Protein AF-A0A143BIQ8-F1 (afdb_monomer)

Foldseek 3Di:
DDDDDPPPPPPPPDDDDDDDDPDDPPPPPPPPPPDPDDPCLVLLDAQAFAEEEEQALLVLQSLVVLVVVQVCCCPPVVHHLRNYEYEYEYAHLNCLLFFALVLLLVQVLNCVLNVHNDSGRPCLVSVVVVLVSNYQAEYELVRLLQVLLRRHPDVRNPPNVSSNVSSVVRVVGTRPRYDYDHGRVVVVVSSVVSVHHYDYSHD

Solvent-accessible surface area (backbone atoms only — not comparable to full-atom values): 11600 Å² total; per-residue (Å²): 142,79,85,83,70,85,74,73,76,75,76,79,82,83,87,84,79,96,71,97,67,95,69,74,82,78,74,73,73,71,79,79,69,79,78,85,72,63,78,71,62,80,67,69,70,27,81,48,35,35,33,28,28,22,50,37,36,55,87,48,40,29,62,52,49,52,52,50,48,51,53,44,35,37,76,77,67,71,41,56,66,81,47,39,24,46,34,35,44,25,26,61,57,23,38,65,67,42,35,26,47,67,57,28,55,76,37,54,45,40,21,64,70,52,76,40,1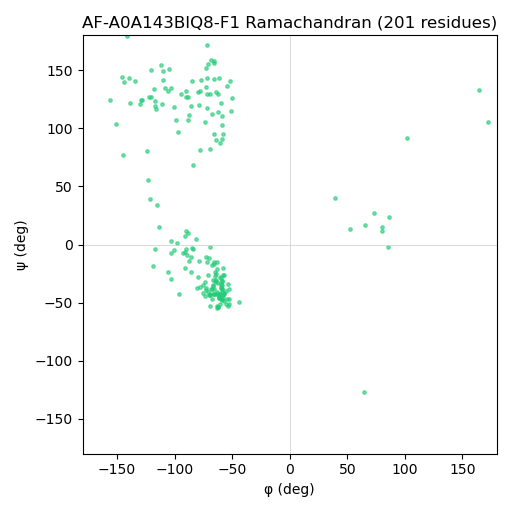00,44,53,51,47,88,43,54,68,55,49,61,61,37,43,86,70,63,40,45,37,37,37,16,42,62,27,39,62,50,33,13,61,64,34,47,55,75,86,45,33,79,34,68,67,57,14,46,51,44,17,52,54,49,64,78,34,46,36,83,74,59,42,80,40,79,39,51,75,57,52,55,48,54,41,42,79,70,62,25,45,83,42,82,32,48,125

InterPro domains:
  IPR006311 Twin-arginine translocation pathway, signal sequence [PS51318] (1-28)
  IPR019546 Twin-arginine translocation pathway, signal sequence, bacterial/archaeal [TIGR01409] (5-28)
  IPR027396 DsrEFH-like [G3DSA:3.40.1260.10] (46-200)

Mean predicted aligned error: 9.37 Å

Nearest PDB structures (foldseek):
  5jio-assembly1_A  TM=2.551E-01  e=2.267E+00  Mycolicibacterium thermoresistibile
  5tvg-assembly4_B  TM=2.571E-01  e=4.148E+00  Burkholderia vietnamiensis G4
  5tvg-assembly6_H  TM=1.986E-01  e=3.257E+00  Burkholderia vietnamiensis G4
  5tvg-assembly3_A  TM=2.638E-01  e=7.590E+00  Burkholderia vietnamiensis G4

pLDDT: mean 89.14, std 17.59, range [39.44, 98.88]

Secondary structure (DSSP, 8-state):
--PPPGGGSSTT--------------------PPP---GGGGG---SEEEEEEESS-GGGHHHHHHHHHHHHHHHHH---GGGEEEEEEE-TTGGGGGB-HHHHHH-THHHHHHT---SS-TTHHHHHHHGGGT-EEEEEHHHHHTSHHHHS-HHHHT-HHHHHHHHHHHHHTBPTTEEEES-HHHHHHHHHHTTPEEEE---

Radius of gyration: 24.11 Å; Cα contacts (8 Å, |Δi|>4): 303; chains: 1; bounding box: 78×42×49 Å

Organism: NCBI:txid1379270

Sequence (203 aa):
MKIPDRRSFLSKLAALGAAVGVGAPSTALGVERPLVEDPWVSRVRGKHRVVFHSHLPTEGLALRWAQTFLDSQQRQYGIVEQDCTVVVGLNGRSIGWLFNDAVWAKYPSIGETMGVASAKNPNTSLVAALVPRGVILLACANSLRASGSRFLPAPARSDSAQTAAFAAEATDNLLPGVEVVPSMVVTLQQAQDRGCRYVYAGG

Structure (mmCIF, N/CA/C/O backbone):
data_AF-A0A143BIQ8-F1
#
_entry.id   AF-A0A143BIQ8-F1
#
loop_
_atom_site.group_PDB
_atom_site.id
_atom_site.type_symbol
_atom_site.label_atom_id
_atom_site.label_alt_id
_atom_site.label_comp_id
_atom_site.label_asym_id
_atom_site.label_entity_id
_atom_site.label_seq_id
_atom_site.pdbx_PDB_ins_code
_atom_site.Cartn_x
_atom_site.Cartn_y
_atom_site.Cartn_z
_atom_site.occupancy
_atom_site.B_iso_or_equiv
_atom_site.auth_seq_id
_atom_site.auth_comp_id
_atom_site.auth_asym_id
_atom_site.auth_atom_id
_atom_site.pdbx_PDB_model_num
ATOM 1 N N . MET A 1 1 ? -36.415 25.827 -21.691 1.00 39.44 1 MET A N 1
ATOM 2 C CA . MET A 1 1 ? -36.214 24.365 -21.626 1.00 39.44 1 MET A CA 1
ATOM 3 C C . MET A 1 1 ? -36.825 23.865 -20.321 1.00 39.44 1 MET A C 1
ATOM 5 O O . MET A 1 1 ? -36.261 24.102 -19.265 1.00 39.44 1 MET A O 1
ATOM 9 N N . LYS A 1 2 ? -38.048 23.323 -20.384 1.00 40.56 2 LYS A N 1
ATOM 10 C CA . LYS A 1 2 ? -38.795 22.756 -19.246 1.00 40.56 2 LYS A CA 1
ATOM 11 C C . LYS A 1 2 ? -38.752 21.232 -19.377 1.00 40.56 2 LYS A C 1
ATOM 13 O O . LYS A 1 2 ? -38.990 20.720 -20.466 1.00 40.56 2 LYS A O 1
ATOM 18 N N . ILE A 1 3 ? -38.419 20.538 -18.294 1.00 44.34 3 ILE A N 1
ATOM 19 C CA . ILE A 1 3 ? -38.359 19.071 -18.233 1.00 44.34 3 ILE A CA 1
ATOM 20 C C . ILE A 1 3 ? -39.803 18.527 -18.262 1.00 44.34 3 ILE A C 1
ATOM 22 O O . ILE A 1 3 ? -40.617 19.018 -17.478 1.00 44.34 3 ILE A O 1
ATOM 26 N N . PRO A 1 4 ? -40.160 17.561 -19.132 1.00 48.66 4 PRO A N 1
ATOM 27 C CA . PRO A 1 4 ? -41.506 16.995 -19.154 1.00 48.66 4 PRO A CA 1
ATOM 28 C C . PRO A 1 4 ? -41.781 16.098 -17.940 1.00 48.66 4 PRO A C 1
ATOM 30 O O . PRO A 1 4 ? -40.913 15.360 -17.472 1.00 48.66 4 PRO A O 1
ATOM 33 N N . ASP A 1 5 ? -43.019 16.172 -17.462 1.00 58.94 5 ASP A N 1
ATOM 34 C CA . ASP A 1 5 ? -43.515 15.587 -16.219 1.00 58.94 5 ASP A CA 1
ATOM 35 C C . ASP A 1 5 ? -43.771 14.068 -16.345 1.00 58.94 5 ASP A C 1
ATOM 37 O O . ASP A 1 5 ? -44.421 13.593 -17.281 1.00 58.94 5 ASP A O 1
ATOM 41 N N . ARG A 1 6 ? -43.279 13.285 -15.376 1.00 60.69 6 ARG A N 1
ATOM 42 C CA . ARG A 1 6 ? -43.260 11.803 -15.385 1.00 60.69 6 ARG A CA 1
ATOM 43 C C . ARG A 1 6 ? -44.643 11.150 -15.244 1.00 60.69 6 ARG A C 1
ATOM 45 O O . ARG A 1 6 ? -44.765 9.929 -15.296 1.00 60.69 6 ARG A O 1
ATOM 52 N N . ARG A 1 7 ? -45.695 11.952 -15.079 1.00 56.88 7 ARG A N 1
ATOM 53 C CA . ARG A 1 7 ? -47.072 11.501 -14.828 1.00 56.88 7 ARG A CA 1
ATOM 54 C C . ARG A 1 7 ? -47.870 11.168 -16.092 1.00 56.88 7 ARG A C 1
ATOM 56 O O . ARG A 1 7 ? -48.920 10.552 -15.988 1.00 56.88 7 ARG A O 1
ATOM 63 N N . SER A 1 8 ? -47.368 11.503 -17.283 1.00 48.81 8 SER A N 1
ATOM 64 C CA . SER A 1 8 ? -48.070 11.226 -18.549 1.00 48.81 8 SER A CA 1
ATOM 65 C C . SER A 1 8 ? -47.944 9.776 -19.041 1.00 48.81 8 SER A C 1
ATOM 67 O O . SER A 1 8 ? -48.664 9.392 -19.964 1.00 48.81 8 SER A O 1
ATOM 69 N N . PHE A 1 9 ? -47.025 8.977 -18.489 1.00 52.56 9 PHE A N 1
ATOM 70 C CA . PHE A 1 9 ? -46.711 7.652 -19.040 1.00 52.56 9 PHE A CA 1
ATOM 71 C C . PHE A 1 9 ? -47.551 6.514 -18.437 1.00 52.56 9 PHE A C 1
ATOM 73 O O . PHE A 1 9 ? -47.709 5.473 -19.064 1.00 52.56 9 PHE A O 1
ATOM 80 N N . LEU A 1 10 ? -48.139 6.713 -17.251 1.00 53.66 10 LEU A N 1
ATOM 81 C CA . LEU A 1 10 ? -48.891 5.668 -16.537 1.00 53.66 10 LEU A CA 1
ATOM 82 C C . LEU A 1 10 ? -50.398 5.661 -16.841 1.00 53.66 10 LEU A C 1
ATOM 84 O O . LEU A 1 10 ? -51.095 4.728 -16.461 1.00 53.66 10 LEU A O 1
ATOM 88 N N . SER A 1 11 ? -50.911 6.652 -17.570 1.00 49.38 11 SER A N 1
ATOM 89 C CA . SER A 1 11 ? -52.357 6.819 -17.781 1.00 49.38 11 SER A CA 1
ATOM 90 C C . SER A 1 11 ? -52.912 6.117 -19.029 1.00 49.38 11 SER A C 1
ATOM 92 O O . SER A 1 11 ? -54.066 6.343 -19.377 1.00 49.38 11 SER A O 1
ATOM 94 N N . LYS A 1 12 ? -52.120 5.301 -19.744 1.00 48.62 12 LYS A N 1
ATOM 95 C CA . LYS A 1 12 ? -52.525 4.700 -21.036 1.00 48.62 12 LYS A CA 1
ATOM 96 C C . LYS A 1 12 ? -52.692 3.173 -21.046 1.00 48.62 12 LYS A C 1
ATOM 98 O O . LYS A 1 12 ? -52.804 2.596 -22.120 1.00 48.62 12 LYS A O 1
ATOM 103 N N . LEU A 1 13 ? -52.768 2.509 -19.892 1.00 50.12 13 LEU A N 1
ATOM 104 C CA . LEU A 1 13 ? -52.986 1.053 -19.816 1.00 50.12 13 LEU A CA 1
ATOM 105 C C . LEU A 1 13 ? -54.222 0.687 -18.987 1.00 50.12 13 LEU A C 1
ATOM 107 O O . LEU A 1 13 ? -54.147 -0.082 -18.035 1.00 50.12 13 LEU A O 1
ATOM 111 N N . ALA A 1 14 ? -55.378 1.235 -19.351 1.00 49.72 14 ALA A N 1
ATOM 112 C CA . ALA A 1 14 ? -56.650 0.789 -18.794 1.00 49.72 14 ALA A CA 1
ATOM 113 C C . ALA A 1 14 ? -57.754 0.867 -19.851 1.00 49.72 14 ALA A C 1
A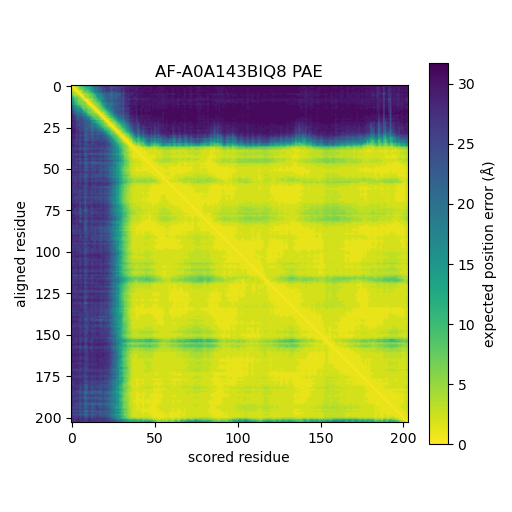TOM 115 O O . ALA A 1 14 ? -58.529 1.814 -19.852 1.00 49.72 14 ALA A O 1
ATOM 116 N N . ALA A 1 15 ? -57.776 -0.101 -20.773 1.00 50.91 15 ALA A N 1
ATOM 117 C CA . ALA A 1 15 ? -58.988 -0.641 -21.403 1.00 50.91 15 ALA A CA 1
ATOM 118 C C . ALA A 1 15 ? -58.605 -1.603 -22.541 1.00 50.91 15 ALA A C 1
ATOM 120 O O . ALA A 1 15 ? -58.175 -1.147 -23.594 1.00 50.91 15 ALA A O 1
ATOM 121 N N . LEU A 1 16 ? -58.751 -2.915 -22.323 1.00 44.12 16 LEU A N 1
ATOM 122 C CA . LEU A 1 16 ? -59.495 -3.866 -23.172 1.00 44.12 16 LEU A CA 1
ATOM 123 C C . LEU A 1 16 ? -59.123 -5.317 -22.811 1.00 44.12 16 LEU A C 1
ATOM 125 O O . LEU A 1 16 ? -57.951 -5.675 -22.794 1.00 44.12 16 LEU A O 1
ATOM 129 N N . GLY A 1 17 ? -60.148 -6.159 -22.651 1.00 44.00 17 GLY A N 1
ATOM 130 C CA . GLY A 1 17 ? -60.077 -7.576 -23.018 1.00 44.00 17 GLY A CA 1
ATOM 131 C C . GLY A 1 17 ? -59.881 -8.573 -21.880 1.00 44.00 17 GLY A C 1
ATOM 132 O O . GLY A 1 17 ? -58.763 -8.959 -21.563 1.00 44.00 17 GLY A O 1
ATOM 133 N N . ALA A 1 18 ? -60.991 -9.080 -21.343 1.00 48.50 18 ALA A N 1
ATOM 134 C CA . ALA A 1 18 ? -61.011 -10.356 -20.643 1.00 48.50 18 ALA A CA 1
ATOM 135 C C . ALA A 1 18 ? -60.740 -11.498 -21.643 1.00 48.50 18 ALA A C 1
ATOM 137 O O . ALA A 1 18 ? -61.572 -11.783 -22.500 1.00 48.50 18 ALA A O 1
ATOM 138 N N . ALA A 1 19 ? -59.590 -12.158 -21.517 1.00 48.00 19 ALA A N 1
ATOM 139 C CA . ALA A 1 19 ? -59.346 -13.491 -22.054 1.00 48.00 19 ALA A CA 1
ATOM 140 C C . ALA A 1 19 ? -58.560 -14.281 -21.003 1.00 48.00 19 ALA A C 1
ATOM 142 O O . ALA A 1 19 ? -57.501 -13.860 -20.541 1.00 48.00 19 ALA A O 1
ATOM 143 N N . VAL A 1 20 ? -59.137 -15.401 -20.577 1.00 49.75 20 VAL A N 1
ATOM 144 C CA . VAL A 1 20 ? -58.573 -16.317 -19.590 1.00 49.75 20 VAL A CA 1
ATOM 145 C C . VAL A 1 20 ? -57.261 -16.889 -20.125 1.00 49.75 20 VAL A C 1
ATOM 147 O O . VAL A 1 20 ? -57.244 -17.653 -21.083 1.00 49.75 20 VAL A O 1
ATOM 150 N N . GLY A 1 21 ? -56.170 -16.534 -19.460 1.00 44.75 21 GLY A N 1
ATOM 151 C CA . GLY A 1 21 ? -54.891 -17.221 -19.512 1.00 44.75 21 GLY A CA 1
ATOM 152 C C . GLY A 1 21 ? -54.218 -16.986 -18.171 1.00 44.75 21 GLY A C 1
ATOM 153 O O . GLY A 1 21 ? -53.764 -15.879 -17.895 1.00 44.75 21 GLY A O 1
ATOM 154 N N . VAL A 1 22 ? -54.226 -17.993 -17.297 1.00 52.88 22 VAL A N 1
ATOM 155 C CA . VAL A 1 22 ? -53.551 -17.943 -15.994 1.00 52.88 22 VAL A CA 1
ATOM 156 C C . VAL A 1 22 ? -52.042 -17.945 -16.242 1.00 52.88 22 VAL A C 1
ATOM 158 O O . VAL A 1 22 ? -51.389 -18.980 -16.214 1.00 52.88 22 VAL A O 1
ATOM 161 N N . GLY A 1 23 ? -51.488 -16.774 -16.537 1.00 46.94 23 GLY A N 1
ATOM 162 C CA . GLY A 1 23 ? -50.070 -16.489 -16.394 1.00 46.94 23 GLY A CA 1
ATOM 163 C C . GLY A 1 23 ? -49.896 -15.781 -15.064 1.00 46.94 23 GLY A C 1
ATOM 164 O O . GLY A 1 23 ? -50.142 -14.580 -14.975 1.00 46.94 23 GLY A O 1
ATOM 165 N N . ALA A 1 24 ? -49.537 -16.520 -14.012 1.00 53.72 24 ALA A N 1
ATOM 166 C CA . ALA A 1 24 ? -49.097 -15.896 -12.769 1.00 53.72 24 ALA A CA 1
ATOM 167 C C . ALA A 1 24 ? -47.990 -14.878 -13.102 1.00 53.72 24 ALA A C 1
ATOM 169 O O . ALA A 1 24 ? -47.154 -15.178 -13.962 1.00 53.72 24 ALA A O 1
ATOM 170 N N . PRO A 1 25 ? -47.945 -13.696 -12.462 1.00 51.66 25 PRO A N 1
ATOM 171 C CA . PRO A 1 25 ? -46.775 -12.850 -12.588 1.00 51.66 25 PRO A CA 1
ATOM 172 C C . PRO A 1 25 ? -45.601 -13.683 -12.081 1.00 51.66 25 PRO A C 1
ATOM 174 O O . PRO A 1 25 ? -45.535 -14.014 -10.899 1.00 51.66 25 PRO A O 1
ATOM 177 N N . SER A 1 26 ? -44.700 -14.080 -12.979 1.00 53.00 26 SER A N 1
ATOM 178 C CA . SER A 1 26 ? -43.400 -14.582 -12.571 1.00 53.00 26 SER A CA 1
ATOM 179 C C . SER A 1 26 ? -42.698 -13.413 -11.900 1.00 53.00 26 SER A C 1
ATOM 181 O O . SER A 1 26 ? -42.012 -12.618 -12.538 1.00 53.00 26 SER A O 1
ATOM 183 N N . THR A 1 27 ? -42.883 -13.293 -10.589 1.00 54.47 27 THR A N 1
ATOM 184 C CA . THR A 1 27 ? -41.850 -12.752 -9.730 1.00 54.47 27 THR A CA 1
ATOM 185 C C . THR A 1 27 ? -40.660 -13.672 -9.940 1.00 54.47 27 THR A C 1
ATOM 187 O O . THR A 1 27 ? -40.519 -14.714 -9.305 1.00 54.47 27 THR A O 1
ATOM 190 N N . ALA A 1 28 ? -39.815 -13.322 -10.908 1.00 56.34 28 ALA A N 1
ATOM 191 C CA . ALA A 1 28 ? -38.442 -13.766 -10.894 1.00 56.34 28 ALA A CA 1
ATOM 192 C C . ALA A 1 28 ? -37.866 -13.196 -9.596 1.00 56.34 28 ALA A C 1
ATOM 194 O O . ALA A 1 28 ? -37.382 -12.067 -9.554 1.00 56.34 28 ALA A O 1
ATOM 195 N N . LEU A 1 29 ? -38.027 -13.947 -8.504 1.00 52.12 29 LEU A N 1
ATOM 196 C CA . LEU A 1 29 ? -37.207 -13.817 -7.321 1.00 52.12 29 LEU A CA 1
ATOM 197 C C . LEU A 1 29 ? -35.802 -14.048 -7.852 1.00 52.12 29 LEU A C 1
ATOM 199 O O . LEU A 1 29 ? -35.405 -15.186 -8.109 1.00 52.12 29 LEU A O 1
ATOM 203 N N . GLY A 1 30 ? -35.110 -12.951 -8.160 1.00 56.56 30 GLY A N 1
ATOM 204 C CA . GLY A 1 30 ? -33.699 -12.998 -8.472 1.00 56.56 30 GLY A CA 1
ATOM 205 C C . GLY A 1 30 ? -33.071 -13.773 -7.334 1.00 56.56 30 GLY A C 1
ATOM 206 O O . GLY A 1 30 ? -33.187 -13.362 -6.182 1.00 56.56 30 GLY A O 1
ATOM 207 N N . VAL A 1 31 ? -32.519 -14.944 -7.643 1.00 52.94 31 VAL A N 1
ATOM 208 C CA . VAL A 1 31 ? -31.745 -15.702 -6.671 1.00 52.94 31 VAL A CA 1
ATOM 209 C C . VAL A 1 31 ? -30.615 -14.769 -6.275 1.00 52.94 31 VAL A C 1
ATOM 211 O O . VAL A 1 31 ? -29.698 -14.531 -7.064 1.00 52.94 31 VAL A O 1
ATOM 214 N N . GLU A 1 32 ? -30.742 -14.166 -5.098 1.00 59.22 32 GLU A N 1
ATOM 215 C CA . GLU A 1 32 ? -29.729 -13.302 -4.526 1.00 59.22 32 GLU A CA 1
ATOM 216 C C . GLU A 1 32 ? -28.539 -14.215 -4.247 1.00 59.22 32 GLU A C 1
ATOM 218 O O . GLU A 1 32 ? -28.510 -14.983 -3.284 1.00 59.22 32 GLU A O 1
ATOM 223 N N . ARG A 1 33 ? -27.602 -14.262 -5.200 1.00 59.72 33 ARG A N 1
ATOM 224 C CA . ARG A 1 33 ? -26.378 -15.033 -5.021 1.00 59.72 33 ARG A CA 1
ATOM 225 C C . ARG A 1 33 ? -25.656 -14.419 -3.829 1.00 59.72 33 ARG A C 1
ATOM 227 O O . ARG A 1 33 ? -25.450 -13.204 -3.848 1.00 59.72 33 ARG A O 1
ATOM 234 N N . PRO A 1 34 ? -25.237 -15.230 -2.840 1.00 60.66 34 PRO A N 1
ATOM 235 C CA . PRO A 1 34 ? -24.412 -14.735 -1.756 1.00 60.66 34 PRO A CA 1
ATOM 236 C C . PRO A 1 34 ? -23.238 -13.968 -2.352 1.00 60.66 34 PRO A C 1
ATOM 238 O O . PRO A 1 34 ? -22.537 -14.484 -3.232 1.00 60.66 34 PRO A O 1
ATOM 241 N N . LEU A 1 35 ? -23.066 -12.721 -1.920 1.00 65.62 35 LEU A N 1
ATOM 242 C CA . LEU A 1 35 ? -21.905 -11.941 -2.306 1.00 65.62 35 LEU A CA 1
ATOM 243 C C . LEU A 1 35 ? -20.675 -12.709 -1.806 1.00 65.62 35 LEU A C 1
ATOM 245 O O . LEU A 1 35 ? -20.574 -13.010 -0.617 1.00 65.62 35 LEU A O 1
ATOM 249 N N . VAL A 1 36 ? -19.762 -13.079 -2.705 1.00 72.44 36 VAL A N 1
ATOM 250 C CA . VAL A 1 36 ? -18.473 -13.633 -2.281 1.00 72.44 36 VAL A CA 1
ATOM 251 C C . VAL A 1 36 ? -17.664 -12.461 -1.744 1.00 72.44 36 VAL A C 1
ATOM 253 O O . VAL A 1 36 ? -17.234 -11.600 -2.509 1.00 72.44 36 VAL A O 1
ATOM 256 N N . GLU A 1 37 ? -17.530 -12.392 -0.424 1.00 77.75 37 GLU A N 1
ATOM 257 C CA . GLU A 1 37 ? -16.750 -11.353 0.237 1.00 77.75 37 GLU A CA 1
ATOM 258 C C . GLU A 1 37 ? -15.274 -11.736 0.298 1.00 77.75 37 GLU A C 1
ATOM 260 O O . GLU A 1 37 ? -14.920 -12.889 0.554 1.00 77.75 37 GLU A O 1
ATOM 265 N N . ASP A 1 38 ? -14.406 -10.748 0.094 1.00 89.06 38 ASP A N 1
ATOM 266 C CA . ASP A 1 38 ? -12.972 -10.954 0.240 1.00 89.06 38 ASP A CA 1
ATOM 267 C C . ASP A 1 38 ? -12.623 -11.254 1.717 1.00 89.06 38 ASP A C 1
ATOM 269 O O . ASP A 1 38 ? -13.180 -10.621 2.622 1.00 89.06 38 ASP A O 1
ATOM 273 N N . PRO A 1 39 ? -11.668 -12.160 2.013 1.00 92.19 39 PRO A N 1
ATOM 274 C CA . PRO A 1 39 ? -11.383 -12.602 3.386 1.00 92.19 39 PRO A CA 1
ATOM 275 C C . PRO A 1 39 ? -11.102 -11.472 4.390 1.00 92.19 39 PRO A C 1
ATOM 277 O O . PRO A 1 39 ? -11.500 -11.557 5.560 1.00 92.19 39 PRO A O 1
ATOM 280 N N . TRP A 1 40 ? -10.461 -10.387 3.937 1.00 96.06 40 TRP A N 1
ATOM 281 C CA . TRP A 1 40 ? -10.107 -9.233 4.768 1.00 96.06 40 TRP A CA 1
ATOM 282 C C . TRP A 1 40 ? -11.330 -8.551 5.399 1.00 96.06 40 TRP A C 1
ATOM 284 O O . TRP A 1 40 ? -11.219 -8.000 6.496 1.00 96.06 40 TRP A O 1
ATOM 294 N N . VAL A 1 41 ? -12.495 -8.625 4.747 1.00 95.94 41 VAL A N 1
ATOM 295 C CA . VAL A 1 41 ? -13.746 -7.977 5.168 1.00 95.94 41 VAL A CA 1
ATOM 296 C C . VAL A 1 41 ? -14.175 -8.458 6.559 1.00 95.94 41 VAL A C 1
ATOM 298 O O . VAL A 1 41 ? -14.663 -7.678 7.379 1.00 95.94 41 VAL A O 1
ATOM 301 N N . SER A 1 42 ? -13.911 -9.727 6.881 1.00 95.25 42 SER A N 1
ATOM 302 C CA . SER A 1 42 ? -14.220 -10.330 8.185 1.00 95.25 42 SER A CA 1
ATOM 303 C C . SER A 1 42 ? -13.426 -9.736 9.362 1.00 95.25 42 SER A C 1
ATOM 305 O O . SER A 1 42 ? -13.808 -9.926 10.523 1.00 95.25 42 SER A O 1
ATOM 307 N N . ARG A 1 43 ? -12.329 -9.014 9.086 1.00 97.00 43 ARG A N 1
ATOM 308 C CA . ARG A 1 43 ? -11.498 -8.328 10.090 1.00 97.00 43 ARG A CA 1
ATOM 309 C C . ARG A 1 43 ? -11.946 -6.891 10.367 1.00 97.00 43 ARG A C 1
ATOM 311 O O . ARG A 1 43 ? -11.420 -6.265 11.282 1.00 97.00 43 ARG A O 1
ATOM 318 N N . VAL A 1 44 ? -12.951 -6.378 9.653 1.00 97.56 44 VAL A N 1
ATOM 319 C CA . VAL A 1 44 ? -13.535 -5.053 9.912 1.00 97.56 44 VAL A CA 1
ATOM 320 C C . VAL A 1 44 ? -14.482 -5.114 11.115 1.00 97.56 44 VAL A C 1
ATOM 322 O O . VAL A 1 44 ? -15.694 -5.259 10.965 1.00 97.56 44 VAL A O 1
ATOM 325 N N . ARG A 1 45 ? -13.915 -5.049 12.326 1.00 95.94 45 ARG A N 1
ATOM 326 C CA . ARG A 1 45 ? -14.627 -5.323 13.593 1.00 95.94 45 ARG A CA 1
ATOM 327 C C . ARG A 1 45 ? -14.677 -4.150 14.572 1.00 95.94 45 ARG A C 1
ATOM 329 O O . ARG A 1 45 ? -15.517 -4.155 15.466 1.00 95.94 45 ARG A O 1
ATOM 336 N N . GLY A 1 46 ? -13.800 -3.163 14.413 1.00 96.19 46 GLY A N 1
ATOM 337 C CA . GLY A 1 46 ? -13.710 -2.007 15.301 1.00 96.19 46 GLY A CA 1
ATOM 338 C C . GLY A 1 46 ? -14.953 -1.120 15.238 1.00 96.19 46 GLY A C 1
ATOM 339 O O . GLY A 1 46 ? -15.685 -1.105 14.246 1.00 96.19 46 GLY A O 1
ATOM 340 N N . LYS A 1 47 ? -15.173 -0.336 16.293 1.00 97.25 47 LYS A N 1
ATOM 341 C CA . LYS A 1 47 ? -16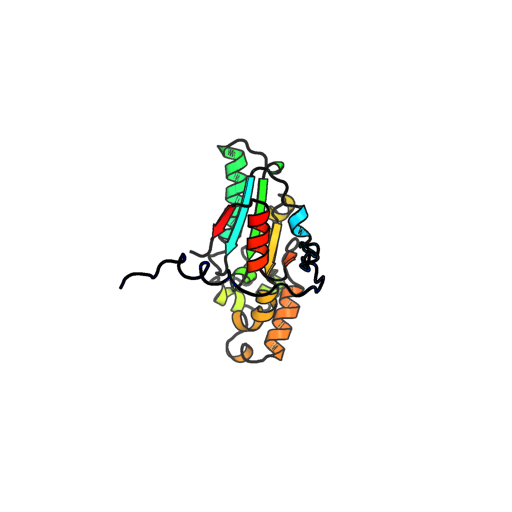.214 0.702 16.341 1.00 97.25 47 LYS A CA 1
ATOM 342 C C . LYS A 1 47 ? -15.828 1.898 15.469 1.00 97.25 47 LYS A C 1
ATOM 344 O O . LYS A 1 47 ? -16.669 2.445 14.756 1.00 97.25 47 LYS A O 1
ATOM 349 N N . HIS A 1 48 ? -14.547 2.266 15.484 1.00 98.19 48 HIS A N 1
ATOM 350 C CA . HIS A 1 48 ? -13.982 3.356 14.693 1.00 98.19 48 HIS A CA 1
ATOM 351 C C . HIS A 1 48 ? -13.305 2.791 13.448 1.00 98.19 48 HIS A C 1
ATOM 353 O O . HIS A 1 48 ? -12.253 2.165 13.534 1.00 98.19 48 HIS A O 1
ATOM 359 N N . ARG A 1 49 ? -13.921 2.981 12.282 1.00 98.56 49 ARG A N 1
ATOM 360 C CA . ARG A 1 49 ? -13.505 2.318 11.042 1.00 98.56 49 ARG A CA 1
ATOM 361 C C . ARG A 1 49 ? -13.136 3.337 9.983 1.00 98.56 49 ARG A C 1
ATOM 363 O O . ARG A 1 49 ? -13.948 4.204 9.655 1.00 98.56 49 ARG A O 1
ATOM 370 N N . VAL A 1 50 ? -11.942 3.210 9.422 1.00 98.81 50 VAL A N 1
ATOM 371 C CA . VAL A 1 50 ? -11.439 4.104 8.378 1.00 98.81 50 VAL A CA 1
ATOM 372 C C . VAL A 1 50 ? -10.697 3.312 7.308 1.00 98.81 50 VAL A C 1
ATOM 374 O O . VAL A 1 50 ? -10.010 2.334 7.602 1.00 98.81 50 VAL A O 1
ATOM 377 N N . VAL A 1 51 ? -10.850 3.739 6.057 1.00 98.81 51 VAL A N 1
ATOM 378 C CA . VAL A 1 51 ? -10.037 3.294 4.931 1.00 98.81 51 VAL A CA 1
ATOM 379 C C . VAL A 1 51 ? -9.260 4.482 4.370 1.00 98.81 51 VAL A C 1
ATOM 381 O O . VAL A 1 51 ? -9.848 5.463 3.911 1.00 98.81 51 VAL A O 1
ATOM 384 N N . PHE A 1 52 ? -7.933 4.384 4.413 1.00 98.81 52 PHE A N 1
ATOM 385 C CA . PHE A 1 52 ? -7.015 5.307 3.756 1.00 98.81 52 PHE A CA 1
ATOM 386 C C . PHE A 1 52 ? -6.633 4.748 2.392 1.00 98.81 52 PHE A C 1
ATOM 388 O O . PHE A 1 52 ? -6.223 3.594 2.272 1.00 98.81 52 PHE A O 1
ATOM 395 N N . HIS A 1 53 ? -6.756 5.561 1.352 1.00 98.75 53 HIS A N 1
ATOM 396 C CA . HIS A 1 53 ? -6.533 5.115 -0.017 1.00 98.75 53 HIS A CA 1
ATOM 397 C C . HIS A 1 53 ? -5.686 6.103 -0.799 1.00 98.75 53 HIS A C 1
ATOM 399 O O . HIS A 1 53 ? -5.889 7.310 -0.707 1.00 98.75 53 HIS A O 1
ATOM 405 N N . SER A 1 54 ? -4.784 5.596 -1.633 1.00 98.44 54 SER A N 1
ATOM 406 C CA . SER A 1 54 ? -4.120 6.413 -2.644 1.00 98.44 54 SER A CA 1
ATOM 407 C C . SER A 1 54 ? -3.859 5.604 -3.904 1.00 98.44 54 SER A C 1
ATOM 409 O O . SER A 1 54 ? -3.484 4.434 -3.826 1.00 98.44 54 SER A O 1
ATOM 411 N N . HIS A 1 55 ? -3.975 6.263 -5.057 1.00 98.12 55 HIS A N 1
ATOM 412 C CA . HIS A 1 55 ? -3.523 5.731 -6.343 1.00 98.12 55 HIS A CA 1
ATOM 413 C C . HIS A 1 55 ? -2.199 6.356 -6.825 1.00 98.12 55 HIS A C 1
ATOM 415 O O . HIS A 1 55 ? -1.614 5.915 -7.821 1.00 98.12 55 HIS A O 1
ATOM 421 N N . LEU A 1 56 ? -1.725 7.382 -6.112 1.00 97.06 56 LEU A N 1
ATOM 422 C CA . LEU A 1 56 ? -0.510 8.141 -6.393 1.00 97.06 56 LEU A CA 1
ATOM 423 C C . LEU A 1 56 ? 0.538 7.874 -5.305 1.00 97.06 56 LEU A C 1
ATOM 425 O O . LEU A 1 56 ? 0.167 7.524 -4.186 1.00 97.06 56 LEU A O 1
ATOM 429 N N . PRO A 1 57 ? 1.842 8.022 -5.594 1.00 94.56 57 PRO A N 1
ATOM 430 C CA . PRO A 1 57 ? 2.874 7.775 -4.596 1.00 94.56 57 PRO A CA 1
ATOM 431 C C . PRO A 1 57 ? 2.665 8.601 -3.319 1.00 94.56 57 PRO A C 1
ATOM 433 O O . PRO A 1 57 ? 2.647 8.018 -2.242 1.00 94.56 57 PRO A O 1
ATOM 436 N N . THR A 1 58 ? 2.477 9.923 -3.417 1.00 94.81 58 THR A N 1
ATOM 437 C CA . THR A 1 58 ? 2.275 10.826 -2.258 1.00 94.81 58 THR A CA 1
ATOM 438 C C . THR A 1 58 ? 3.143 10.490 -1.045 1.00 94.81 58 THR A C 1
ATOM 440 O O . THR A 1 58 ? 2.687 10.492 0.096 1.00 94.81 58 THR A O 1
ATOM 443 N N . GLU A 1 59 ? 4.400 10.121 -1.309 1.00 92.31 59 GLU A N 1
ATOM 444 C CA . GLU A 1 59 ? 5.388 9.706 -0.311 1.00 92.31 59 GLU A CA 1
ATOM 445 C C . GLU A 1 59 ? 4.932 8.586 0.652 1.00 92.31 59 GLU A C 1
ATOM 447 O O . GLU A 1 59 ? 5.588 8.365 1.659 1.00 92.31 59 GLU A O 1
ATOM 452 N N . GLY A 1 60 ? 3.834 7.867 0.403 1.00 95.62 60 GLY A N 1
ATOM 453 C CA . GLY A 1 60 ? 3.281 6.878 1.341 1.00 95.62 60 GLY A CA 1
ATOM 454 C C . GLY A 1 60 ? 2.332 7.468 2.394 1.00 95.62 60 GLY A C 1
ATOM 455 O O . GLY A 1 60 ? 2.137 6.874 3.455 1.00 95.62 60 GLY A O 1
ATOM 456 N N . LEU A 1 61 ? 1.713 8.621 2.118 1.00 97.81 61 LEU A N 1
ATOM 457 C CA . LEU A 1 61 ? 0.832 9.339 3.048 1.00 97.81 61 LEU A CA 1
ATOM 458 C C . LEU A 1 61 ? -0.293 8.475 3.640 1.00 97.81 61 LEU A C 1
ATOM 460 O O . LEU A 1 61 ? -0.570 8.582 4.830 1.00 97.81 61 LEU A O 1
ATOM 464 N N . ALA A 1 62 ? -0.890 7.572 2.854 1.00 98.44 62 ALA A N 1
ATOM 465 C CA . ALA A 1 62 ? -1.929 6.660 3.342 1.00 98.44 62 ALA A CA 1
ATOM 466 C C . ALA A 1 62 ? -1.441 5.758 4.497 1.00 98.44 62 ALA A C 1
ATOM 468 O O . ALA A 1 62 ? -2.176 5.529 5.455 1.00 98.44 62 ALA A O 1
ATOM 469 N N . LEU A 1 63 ? -0.190 5.281 4.432 1.00 98.62 63 LEU A N 1
ATOM 470 C CA . LEU A 1 63 ? 0.431 4.473 5.489 1.00 98.62 63 LEU A CA 1
ATOM 471 C C . LEU A 1 63 ? 0.718 5.324 6.729 1.00 98.62 63 LEU A C 1
ATOM 473 O O . LEU A 1 63 ? 0.430 4.912 7.852 1.00 98.62 63 LEU A O 1
ATOM 477 N N . ARG A 1 64 ? 1.246 6.539 6.540 1.00 98.38 64 ARG A N 1
ATOM 478 C CA . ARG A 1 64 ? 1.505 7.459 7.656 1.00 98.38 64 ARG A CA 1
ATOM 479 C C . ARG A 1 64 ? 0.223 7.869 8.366 1.00 98.38 64 ARG A C 1
ATOM 481 O O . ARG A 1 64 ? 0.188 7.864 9.588 1.00 98.38 64 ARG A O 1
ATOM 488 N N . TRP A 1 65 ? -0.845 8.160 7.630 1.00 98.62 65 TRP A N 1
ATOM 489 C CA . TRP A 1 65 ? -2.135 8.486 8.233 1.00 98.62 65 TRP A CA 1
ATOM 490 C C . TRP A 1 65 ? -2.770 7.310 8.966 1.00 98.62 65 TRP A C 1
ATOM 492 O O . TRP A 1 65 ? -3.414 7.542 9.983 1.00 98.62 65 TRP A O 1
ATOM 502 N N . ALA A 1 66 ? -2.528 6.066 8.544 1.00 98.69 66 ALA A N 1
ATOM 503 C CA . ALA A 1 66 ? -2.917 4.904 9.339 1.00 98.69 66 ALA A CA 1
ATOM 504 C C . ALA A 1 66 ? -2.240 4.908 10.721 1.00 98.69 66 ALA A C 1
ATOM 506 O O . ALA A 1 66 ? -2.920 4.751 11.735 1.00 98.69 66 ALA A O 1
ATOM 507 N N . GLN A 1 67 ? -0.927 5.167 10.771 1.00 98.62 67 GLN A N 1
ATOM 508 C CA . GLN A 1 67 ? -0.194 5.333 12.032 1.00 98.62 67 GLN A CA 1
ATOM 509 C C . GLN A 1 67 ? -0.742 6.511 12.848 1.00 98.62 67 GLN A C 1
ATOM 511 O O . GLN A 1 67 ? -1.088 6.347 14.014 1.00 98.62 67 GLN A O 1
ATOM 516 N N . THR A 1 68 ? -0.864 7.690 12.229 1.00 98.50 68 THR A N 1
ATOM 517 C CA . THR A 1 68 ? -1.344 8.913 12.888 1.00 98.50 68 THR A CA 1
ATOM 518 C C . THR A 1 68 ? -2.753 8.755 13.443 1.00 98.50 68 THR A C 1
ATOM 520 O O . THR A 1 68 ? -3.032 9.275 14.521 1.00 98.50 68 THR A O 1
ATOM 523 N N . PHE A 1 69 ? -3.634 8.044 12.738 1.00 98.62 69 PHE A N 1
ATOM 524 C CA . PHE A 1 69 ? -4.990 7.772 13.193 1.00 98.62 69 PHE A CA 1
ATOM 525 C C . PHE A 1 69 ? -4.970 6.963 14.487 1.00 98.62 69 PHE A C 1
ATOM 527 O O . PHE A 1 69 ? -5.539 7.409 15.477 1.00 98.62 69 PHE A O 1
ATOM 534 N N . LEU A 1 70 ? -4.276 5.821 14.509 1.00 98.62 70 LEU A N 1
ATOM 535 C CA . LEU A 1 70 ? -4.200 4.976 15.703 1.00 98.62 70 LEU A CA 1
ATOM 536 C C . LEU A 1 70 ? -3.540 5.710 16.880 1.00 98.62 70 LEU A C 1
ATOM 538 O O . LEU A 1 70 ? -4.079 5.716 17.985 1.00 98.62 70 LEU A O 1
ATOM 542 N N . ASP A 1 71 ? -2.422 6.395 16.629 1.00 98.44 71 ASP A N 1
ATOM 543 C CA . ASP A 1 71 ? -1.703 7.153 17.656 1.00 98.44 71 ASP A CA 1
ATOM 544 C C . ASP A 1 71 ? -2.569 8.284 18.237 1.00 98.44 71 ASP A C 1
ATOM 546 O O . ASP A 1 71 ? -2.589 8.494 19.451 1.00 98.44 71 ASP A O 1
ATOM 550 N N . SER A 1 72 ? -3.303 9.011 17.389 1.00 98.31 72 SER A N 1
ATOM 551 C CA . SER A 1 72 ? -4.194 10.096 17.823 1.00 98.31 72 SER A CA 1
ATOM 552 C C . SER A 1 72 ? -5.403 9.568 18.589 1.00 98.31 72 SER A C 1
ATOM 554 O O . SER A 1 72 ? -5.736 10.114 19.639 1.00 98.31 72 SER A O 1
ATOM 556 N N . GLN A 1 73 ? -6.029 8.489 18.105 1.00 98.00 73 GLN A N 1
ATOM 557 C CA . GLN A 1 73 ? -7.148 7.816 18.773 1.00 98.00 73 GLN A CA 1
ATOM 558 C C . GLN A 1 73 ? -6.777 7.438 20.207 1.00 98.00 73 GLN A C 1
ATOM 560 O O . GLN A 1 73 ? -7.501 7.778 21.144 1.00 98.00 73 GLN A O 1
ATOM 565 N N . GLN A 1 74 ? -5.602 6.838 20.391 1.00 97.38 74 GLN A N 1
ATOM 566 C CA . GLN A 1 74 ? -5.125 6.454 21.711 1.00 97.38 74 GLN A CA 1
ATOM 567 C C . GLN A 1 74 ? -4.759 7.666 22.577 1.00 97.38 74 GLN A C 1
ATOM 569 O O . GLN A 1 74 ? -5.238 7.784 23.703 1.00 97.38 74 GLN A O 1
ATOM 574 N N . ARG A 1 75 ? -3.909 8.571 22.073 1.00 98.06 75 ARG A N 1
ATOM 5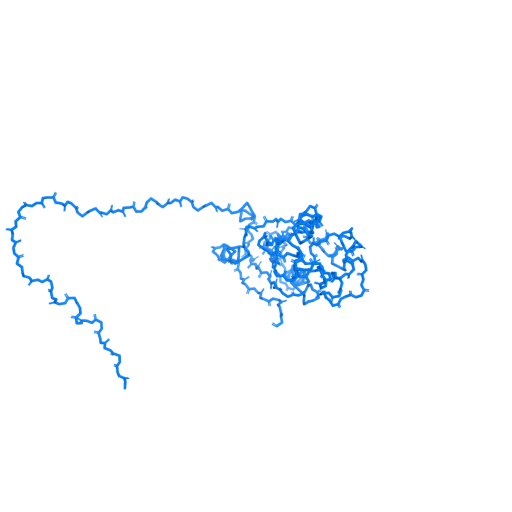75 C CA . ARG A 1 75 ? -3.309 9.643 22.890 1.00 98.06 75 ARG A CA 1
ATOM 576 C C . ARG A 1 75 ? -4.265 10.787 23.208 1.00 98.06 75 ARG A C 1
ATOM 578 O O . ARG A 1 75 ? -4.138 11.380 24.271 1.00 98.06 75 ARG A O 1
ATOM 585 N N . GLN A 1 76 ? -5.166 11.122 22.287 1.00 98.12 76 GLN A N 1
ATOM 586 C CA . GLN A 1 76 ? -6.030 12.302 22.408 1.00 98.12 76 GLN A CA 1
ATOM 587 C C . GLN A 1 76 ? -7.456 11.948 22.820 1.00 98.12 76 GLN A C 1
ATOM 589 O O . GLN A 1 76 ? -8.117 12.742 23.482 1.00 98.12 76 GLN A O 1
ATOM 594 N N . TYR A 1 77 ? -7.928 10.758 22.442 1.00 97.56 77 TYR A N 1
ATOM 595 C CA . TYR A 1 77 ? -9.322 10.360 22.645 1.00 97.56 77 TYR A CA 1
ATOM 596 C C . TYR A 1 77 ? -9.486 9.155 23.578 1.00 97.56 77 TYR A C 1
ATOM 598 O O . TYR A 1 77 ? -10.615 8.777 23.878 1.00 97.56 77 TYR A O 1
ATOM 606 N N . GLY A 1 78 ? -8.390 8.548 24.050 1.00 97.25 78 GLY A N 1
ATOM 607 C CA . GLY A 1 78 ? -8.434 7.378 24.933 1.00 97.25 78 GLY A CA 1
ATOM 608 C C . GLY A 1 78 ? -9.015 6.121 24.275 1.00 97.25 78 GLY A C 1
ATOM 609 O O . GLY A 1 78 ? -9.397 5.185 24.973 1.00 97.25 78 GLY A O 1
ATOM 610 N N . ILE A 1 79 ? -9.100 6.090 22.942 1.00 97.94 79 ILE A N 1
ATOM 611 C CA . ILE A 1 79 ? -9.637 4.961 22.180 1.00 97.94 79 ILE A CA 1
ATOM 612 C C . ILE A 1 79 ? -8.510 3.955 21.952 1.00 97.94 79 ILE A C 1
ATOM 614 O O . ILE A 1 79 ? -7.505 4.261 21.310 1.00 97.94 79 ILE A O 1
ATOM 618 N N . VAL A 1 80 ? -8.685 2.740 22.469 1.00 96.31 80 VAL A N 1
ATOM 619 C CA . VAL A 1 80 ? -7.713 1.655 22.296 1.00 96.31 80 VAL A CA 1
ATOM 620 C C . VAL A 1 80 ? -7.740 1.107 20.866 1.00 96.31 80 VAL A C 1
ATOM 622 O O . VAL A 1 80 ? -8.770 1.135 20.191 1.00 96.31 80 VAL A O 1
ATOM 625 N N . GLU A 1 81 ? -6.610 0.580 20.390 1.00 94.75 81 GLU A N 1
ATOM 626 C CA . GLU A 1 81 ? -6.476 0.106 19.004 1.00 94.75 81 GLU A CA 1
ATOM 627 C C . GLU A 1 81 ? -7.481 -0.996 18.647 1.00 94.75 81 GLU A C 1
ATOM 629 O O . GLU A 1 81 ? -7.960 -1.044 17.519 1.00 94.75 81 GLU A O 1
ATOM 634 N N . GLN A 1 82 ? -7.870 -1.834 19.614 1.00 95.81 82 GLN A N 1
ATOM 635 C CA . GLN A 1 82 ? -8.848 -2.911 19.429 1.00 95.81 82 GLN A CA 1
ATOM 636 C C . GLN A 1 82 ? -10.257 -2.393 19.093 1.00 95.81 82 GLN A C 1
ATOM 638 O O . GLN A 1 82 ? -11.045 -3.110 18.478 1.00 95.81 82 GLN A O 1
ATOM 643 N N . ASP A 1 83 ? -10.576 -1.150 19.466 1.00 98.00 83 ASP A N 1
ATOM 644 C CA . ASP A 1 83 ? -11.826 -0.484 19.090 1.00 98.00 83 ASP A CA 1
ATOM 645 C C . ASP A 1 83 ? -11.736 0.186 17.704 1.00 98.00 83 ASP A C 1
ATOM 647 O O . ASP A 1 83 ? -12.735 0.717 17.205 1.00 98.00 83 ASP A O 1
ATOM 651 N N . CYS A 1 84 ? -10.573 0.146 17.050 1.00 98.44 84 CYS A N 1
ATOM 652 C CA . CYS A 1 84 ? -10.347 0.683 15.715 1.00 98.44 84 CYS A CA 1
ATOM 653 C C . CYS A 1 84 ? -10.250 -0.427 14.652 1.00 98.44 84 CYS A C 1
ATOM 655 O O . CYS A 1 84 ? -9.820 -1.550 14.893 1.00 98.44 84 CYS A O 1
ATOM 657 N N . THR A 1 85 ? -10.626 -0.107 13.418 1.00 98.75 85 THR A N 1
ATOM 658 C CA . THR A 1 85 ? -10.191 -0.843 12.227 1.00 98.75 85 THR A CA 1
ATOM 659 C C . THR A 1 85 ? -9.658 0.162 11.232 1.00 98.75 85 THR A C 1
ATOM 661 O O . THR A 1 85 ? -10.369 1.081 10.821 1.00 98.75 85 THR A O 1
ATOM 664 N N . VAL A 1 86 ? -8.415 -0.052 10.817 1.00 98.81 86 VAL A N 1
ATOM 665 C CA . VAL A 1 86 ? -7.762 0.756 9.796 1.00 98.81 86 VAL A CA 1
ATOM 666 C C . VAL A 1 86 ? -7.452 -0.128 8.601 1.00 98.81 86 VAL A C 1
ATOM 668 O O . VAL A 1 86 ? -6.766 -1.141 8.725 1.00 98.81 86 VAL A O 1
ATOM 671 N N . VAL A 1 87 ? -7.964 0.272 7.444 1.00 98.88 87 VAL A N 1
ATOM 672 C CA . VAL A 1 87 ? -7.653 -0.336 6.151 1.00 98.88 87 VAL A CA 1
ATOM 673 C C . VAL A 1 87 ? -6.788 0.641 5.365 1.00 98.88 87 VAL A C 1
ATOM 675 O O . VAL A 1 87 ? -7.106 1.827 5.298 1.00 98.88 87 VAL A O 1
ATOM 678 N N . VAL A 1 88 ? -5.716 0.163 4.746 1.00 98.88 88 VAL A N 1
ATOM 679 C CA . VAL A 1 88 ? -4.947 0.928 3.762 1.00 98.88 88 VAL A CA 1
ATOM 680 C C . VAL A 1 88 ? -5.044 0.218 2.424 1.00 98.88 88 VAL A C 1
ATOM 682 O O . VAL A 1 88 ? -4.589 -0.913 2.283 1.00 98.88 88 VAL A O 1
ATOM 685 N N . GLY A 1 89 ? -5.636 0.883 1.437 1.00 98.62 89 GLY A N 1
ATOM 686 C CA . GLY A 1 89 ? -5.783 0.359 0.084 1.00 98.62 89 GLY A CA 1
ATOM 687 C C . GLY A 1 89 ? -4.909 1.116 -0.906 1.00 98.62 89 GLY A C 1
ATOM 688 O O . GLY A 1 89 ? -5.078 2.323 -1.069 1.00 98.62 89 GLY A O 1
ATOM 689 N N . LEU A 1 90 ? -4.001 0.422 -1.593 1.00 98.81 90 LEU A N 1
ATOM 690 C CA . LEU A 1 90 ? -3.113 1.024 -2.590 1.00 98.81 90 LEU A CA 1
ATOM 691 C C . LEU A 1 90 ? -3.337 0.425 -3.991 1.00 98.81 90 LEU A C 1
ATOM 693 O O . LEU A 1 90 ? -3.421 -0.792 -4.187 1.00 98.81 90 LEU A O 1
ATOM 697 N N . ASN A 1 91 ? -3.436 1.295 -4.996 1.00 98.69 91 ASN A N 1
ATOM 698 C CA . ASN A 1 91 ? -3.559 0.952 -6.415 1.00 98.69 91 ASN A CA 1
ATOM 699 C C . ASN A 1 91 ? -2.743 1.927 -7.289 1.00 98.69 91 ASN A C 1
ATOM 701 O O . ASN A 1 91 ? -2.083 2.835 -6.802 1.00 98.69 91 ASN A O 1
ATOM 705 N N . GLY A 1 92 ? -2.742 1.752 -8.610 1.00 98.12 92 GLY A N 1
ATOM 706 C CA . GLY A 1 92 ? -2.012 2.666 -9.493 1.00 98.12 92 GLY A CA 1
ATOM 707 C C . GLY A 1 92 ? -0.500 2.616 -9.249 1.00 98.12 92 GLY A C 1
ATOM 708 O O . GLY A 1 92 ? 0.095 1.540 -9.319 1.00 98.12 92 GLY A O 1
ATOM 709 N N . ARG A 1 93 ? 0.130 3.771 -9.009 1.00 98.06 93 ARG A N 1
ATOM 710 C CA . ARG A 1 93 ? 1.569 3.850 -8.694 1.00 98.06 93 ARG A CA 1
ATOM 711 C C . ARG A 1 93 ? 1.858 3.651 -7.207 1.00 98.06 93 ARG A C 1
ATOM 713 O O . ARG A 1 93 ? 2.950 3.219 -6.868 1.00 98.06 93 ARG A O 1
ATOM 720 N N . SER A 1 94 ? 0.897 3.904 -6.322 1.00 98.38 94 SER A N 1
ATOM 721 C CA . SER A 1 94 ? 1.124 3.798 -4.875 1.00 98.38 94 SER A CA 1
ATOM 722 C C . SER A 1 94 ? 1.471 2.374 -4.417 1.00 98.38 94 SER A C 1
ATOM 724 O O . SER A 1 94 ? 2.128 2.216 -3.393 1.00 98.38 94 SER A O 1
ATOM 726 N N . ILE A 1 95 ? 1.129 1.337 -5.198 1.00 98.62 95 ILE A N 1
ATOM 727 C CA . ILE A 1 95 ? 1.529 -0.054 -4.912 1.00 98.62 95 ILE A CA 1
ATOM 728 C C . ILE A 1 95 ? 3.047 -0.242 -4.818 1.00 98.62 95 ILE A C 1
ATOM 730 O O . ILE A 1 95 ? 3.485 -1.200 -4.194 1.00 98.62 95 ILE A O 1
ATOM 734 N N . GLY A 1 96 ? 3.847 0.675 -5.382 1.00 98.38 96 GLY A N 1
ATOM 735 C CA . GLY A 1 96 ? 5.305 0.649 -5.256 1.00 98.38 96 GLY A CA 1
ATOM 736 C C . GLY A 1 96 ? 5.787 0.683 -3.801 1.00 98.38 96 GLY A C 1
ATOM 737 O O . GLY A 1 96 ? 6.841 0.134 -3.488 1.00 98.38 96 GLY A O 1
ATOM 738 N N . TRP A 1 97 ? 4.987 1.250 -2.890 1.00 98.56 97 TRP A N 1
ATOM 739 C CA . TRP A 1 97 ? 5.264 1.241 -1.450 1.00 98.56 97 TRP A CA 1
ATOM 740 C C . TRP A 1 97 ? 5.055 -0.109 -0.776 1.00 98.56 97 TRP A C 1
ATOM 742 O O . TRP A 1 97 ? 5.435 -0.259 0.381 1.00 98.56 97 TRP A O 1
ATOM 752 N N . LEU A 1 98 ? 4.444 -1.073 -1.464 1.00 98.75 98 LEU A N 1
ATOM 753 C CA . LEU A 1 98 ? 4.186 -2.411 -0.939 1.00 98.75 98 LEU A CA 1
ATOM 754 C C . LEU A 1 98 ? 5.200 -3.440 -1.435 1.00 98.75 98 LEU A C 1
ATOM 756 O O . LEU A 1 98 ? 5.149 -4.576 -0.984 1.00 98.75 98 LEU A O 1
ATOM 760 N N . PHE A 1 99 ? 6.114 -3.069 -2.334 1.00 98.75 99 PHE A N 1
ATOM 761 C CA . PHE A 1 99 ? 7.195 -3.948 -2.775 1.00 98.75 99 PHE A CA 1
ATOM 762 C C . PHE A 1 99 ? 8.302 -4.011 -1.722 1.00 98.75 99 PHE A C 1
ATOM 764 O O . PHE A 1 99 ? 8.627 -2.999 -1.096 1.00 98.75 99 PHE A O 1
ATOM 771 N N . ASN A 1 100 ? 8.887 -5.190 -1.528 1.00 98.56 100 ASN A N 1
ATOM 772 C CA . ASN A 1 100 ? 10.002 -5.369 -0.608 1.00 98.56 100 ASN A CA 1
ATOM 773 C C . ASN A 1 100 ? 11.304 -4.736 -1.141 1.00 98.56 100 ASN A C 1
ATOM 775 O O . ASN A 1 100 ? 11.404 -4.299 -2.293 1.00 98.56 100 ASN A O 1
ATOM 779 N N . ASP A 1 101 ? 12.327 -4.713 -0.289 1.00 98.31 101 ASP A N 1
ATOM 780 C CA . ASP A 1 101 ? 13.623 -4.124 -0.629 1.00 98.31 101 ASP A CA 1
ATOM 781 C C . ASP A 1 101 ? 14.338 -4.852 -1.783 1.00 98.31 101 ASP A C 1
ATOM 783 O O . ASP A 1 101 ? 15.127 -4.227 -2.485 1.00 98.31 101 ASP A O 1
ATOM 787 N N . ALA A 1 102 ? 14.063 -6.141 -2.022 1.00 98.19 102 ALA A N 1
ATOM 788 C CA . ALA A 1 102 ? 14.686 -6.889 -3.116 1.00 98.19 102 ALA A CA 1
ATOM 789 C C . ALA A 1 102 ? 14.196 -6.399 -4.488 1.00 98.19 102 ALA A C 1
ATOM 791 O O . ALA A 1 102 ? 15.003 -6.177 -5.392 1.00 98.19 102 ALA A O 1
ATOM 792 N N . VAL A 1 103 ? 12.890 -6.150 -4.626 1.00 98.31 103 VAL A N 1
ATOM 793 C CA . VAL A 1 103 ? 12.308 -5.562 -5.844 1.00 98.31 103 VAL A CA 1
ATOM 794 C C . VAL A 1 103 ? 12.811 -4.137 -6.052 1.00 98.31 103 VAL A C 1
ATOM 796 O O . VAL A 1 103 ? 13.186 -3.780 -7.167 1.00 98.31 103 VAL A O 1
ATOM 799 N N . TRP A 1 104 ? 12.884 -3.334 -4.986 1.00 98.25 104 TRP A N 1
ATOM 800 C CA . TRP A 1 104 ? 13.449 -1.982 -5.055 1.00 98.25 104 TRP A CA 1
ATOM 801 C C . TRP A 1 104 ? 14.920 -1.977 -5.488 1.00 98.25 104 TRP A C 1
ATOM 803 O O . TRP A 1 104 ? 15.300 -1.180 -6.345 1.00 98.25 104 TRP A O 1
ATOM 813 N N . ALA A 1 105 ? 15.731 -2.896 -4.961 1.00 98.00 105 ALA A N 1
ATOM 814 C CA . ALA A 1 105 ? 17.139 -3.013 -5.324 1.00 98.00 105 ALA A CA 1
ATOM 815 C C . ALA A 1 105 ? 17.329 -3.466 -6.780 1.00 98.00 105 ALA A C 1
ATOM 817 O O . ALA A 1 105 ? 18.228 -2.981 -7.467 1.00 98.00 105 ALA A O 1
ATOM 818 N N . LYS A 1 106 ? 16.476 -4.378 -7.263 1.00 97.88 106 LYS A N 1
ATOM 819 C CA . LYS A 1 106 ? 16.532 -4.898 -8.635 1.00 97.88 106 LYS A CA 1
ATOM 820 C C . LYS A 1 106 ? 16.035 -3.893 -9.676 1.00 97.88 106 LYS A C 1
ATOM 822 O O . LYS A 1 106 ? 16.543 -3.883 -10.796 1.00 97.88 106 LYS A O 1
ATOM 827 N N . TYR A 1 107 ? 15.068 -3.047 -9.321 1.00 97.25 107 TYR A N 1
ATOM 828 C CA . TYR A 1 107 ? 14.434 -2.095 -10.235 1.00 97.25 107 TYR A CA 1
ATOM 829 C C . TYR A 1 107 ? 14.537 -0.646 -9.721 1.00 97.25 107 TYR A C 1
ATOM 831 O O . TYR A 1 107 ? 13.552 -0.101 -9.213 1.00 97.25 107 TYR A O 1
ATOM 839 N N . PRO A 1 108 ? 15.684 0.036 -9.919 1.00 95.50 108 PRO A N 1
ATOM 840 C CA . PRO A 1 108 ? 15.880 1.427 -9.485 1.00 95.50 108 PRO A CA 1
ATOM 841 C C . PRO A 1 108 ? 14.852 2.420 -10.051 1.00 95.50 108 PRO A C 1
ATOM 843 O O . PRO A 1 108 ? 14.526 3.419 -9.410 1.00 95.50 108 PRO A O 1
ATOM 846 N N . SER A 1 109 ? 14.274 2.117 -11.217 1.00 96.56 109 SER A N 1
ATOM 847 C CA . SER A 1 109 ? 13.207 2.900 -11.853 1.00 96.56 109 SER A CA 1
ATOM 848 C C . SER A 1 109 ? 11.909 2.967 -11.030 1.00 96.56 109 SER A C 1
ATOM 850 O O . SER A 1 109 ? 11.059 3.830 -11.278 1.00 96.56 109 SER A O 1
ATOM 852 N N . ILE A 1 110 ? 11.750 2.103 -10.016 1.00 97.69 110 ILE A N 1
ATOM 853 C CA . ILE A 1 110 ? 10.718 2.264 -8.985 1.00 97.69 110 ILE A CA 1
ATOM 854 C C . ILE A 1 110 ? 10.961 3.564 -8.226 1.00 97.69 110 ILE A C 1
ATOM 856 O O . ILE A 1 110 ? 10.065 4.399 -8.193 1.00 97.69 110 ILE A O 1
ATOM 860 N N . GLY A 1 111 ? 12.164 3.778 -7.686 1.00 96.25 111 GLY A N 1
ATOM 861 C CA . GLY A 1 111 ? 12.510 4.996 -6.952 1.00 96.25 111 GLY A CA 1
ATOM 862 C C . GLY A 1 111 ? 12.209 6.259 -7.760 1.00 96.25 111 GLY A C 1
ATOM 863 O O . GLY A 1 111 ? 11.500 7.141 -7.282 1.00 96.25 111 GLY A O 1
ATOM 864 N N . GLU A 1 112 ? 12.613 6.291 -9.033 1.00 94.00 112 GLU A N 1
ATOM 865 C CA . GLU A 1 112 ? 12.298 7.387 -9.963 1.00 94.00 112 GLU A CA 1
ATOM 866 C C . GLU A 1 112 ? 10.785 7.617 -10.113 1.00 94.00 112 GLU A C 1
ATOM 868 O O . GLU A 1 112 ? 10.298 8.739 -9.982 1.00 94.00 112 GLU A O 1
ATOM 873 N N . THR A 1 113 ? 10.017 6.546 -10.339 1.00 95.44 113 THR A N 1
ATOM 874 C CA . THR A 1 113 ? 8.551 6.608 -10.492 1.00 95.44 113 THR A CA 1
ATOM 875 C C . THR A 1 113 ? 7.854 7.078 -9.213 1.00 95.44 113 THR A C 1
ATOM 877 O O . THR A 1 113 ? 6.788 7.699 -9.275 1.00 95.44 113 THR A O 1
ATOM 880 N N . MET A 1 114 ? 8.450 6.767 -8.062 1.00 96.38 114 MET A N 1
ATOM 881 C CA . MET A 1 114 ? 7.945 7.093 -6.733 1.00 96.38 114 MET A CA 1
ATOM 882 C C . MET A 1 114 ? 8.465 8.439 -6.203 1.00 96.38 114 MET A C 1
ATOM 884 O O . MET A 1 114 ? 7.993 8.884 -5.159 1.00 96.38 114 MET A O 1
ATOM 888 N N . GLY A 1 115 ? 9.389 9.097 -6.913 1.00 95.06 115 GLY A N 1
ATOM 889 C CA . GLY A 1 115 ? 10.001 10.362 -6.499 1.00 95.06 115 GLY A CA 1
ATOM 890 C C . GLY A 1 115 ? 11.011 10.224 -5.355 1.00 95.06 115 GLY A C 1
ATOM 891 O O . GLY A 1 115 ? 11.181 11.158 -4.579 1.00 95.06 115 GLY A O 1
ATOM 892 N N . VAL A 1 116 ? 11.659 9.063 -5.216 1.00 94.44 116 VAL A N 1
ATOM 893 C CA . VAL A 1 116 ? 12.591 8.749 -4.124 1.00 94.44 116 VAL A CA 1
ATOM 894 C C . VAL A 1 116 ? 13.917 8.234 -4.678 1.00 94.44 116 VAL A C 1
ATOM 896 O O . VAL A 1 116 ? 13.964 7.217 -5.365 1.00 94.44 116 VAL A O 1
ATOM 899 N N . ALA A 1 117 ? 15.019 8.885 -4.306 1.00 92.81 117 ALA A N 1
ATOM 900 C CA . ALA A 1 117 ? 16.375 8.442 -4.628 1.00 92.81 117 ALA A CA 1
ATOM 901 C C . ALA A 1 117 ? 16.879 7.398 -3.608 1.00 92.81 117 ALA A C 1
ATOM 903 O O . ALA A 1 117 ? 17.753 7.678 -2.791 1.00 92.81 117 ALA A O 1
ATOM 904 N N . SER A 1 118 ? 16.292 6.198 -3.618 1.00 91.81 118 SER A N 1
ATOM 905 C CA . SER A 1 118 ? 16.663 5.094 -2.721 1.00 91.81 118 SER A CA 1
ATOM 906 C C . SER A 1 118 ? 16.557 3.748 -3.433 1.00 91.81 118 SER A C 1
ATOM 908 O O . SER A 1 118 ? 15.596 3.503 -4.154 1.00 91.81 118 SER A O 1
ATOM 910 N N . ALA A 1 119 ? 17.515 2.855 -3.172 1.00 93.19 119 ALA A N 1
ATOM 911 C CA . ALA A 1 119 ? 17.467 1.453 -3.602 1.00 93.19 119 ALA A CA 1
ATOM 912 C C . ALA A 1 119 ? 16.659 0.555 -2.643 1.00 93.19 119 ALA A C 1
ATOM 914 O O . ALA A 1 119 ? 16.502 -0.635 -2.893 1.00 93.19 119 ALA A O 1
ATOM 915 N N . LYS A 1 120 ? 16.172 1.109 -1.526 1.00 97.19 120 LYS A N 1
ATOM 916 C CA . LYS A 1 120 ? 15.316 0.429 -0.545 1.00 97.19 120 LYS A CA 1
ATOM 917 C C . LYS A 1 120 ? 13.986 1.145 -0.410 1.00 97.19 120 LYS A C 1
ATOM 919 O O . LYS A 1 120 ? 13.939 2.374 -0.530 1.00 97.19 120 LYS A O 1
ATOM 924 N N . ASN A 1 121 ? 12.935 0.401 -0.086 1.00 97.69 121 ASN A N 1
ATOM 925 C CA . ASN A 1 121 ? 11.631 0.993 0.143 1.00 97.69 121 ASN A CA 1
ATOM 926 C C . ASN A 1 121 ? 11.644 1.768 1.475 1.00 97.69 121 ASN A C 1
ATOM 928 O O . ASN A 1 121 ? 11.810 1.163 2.538 1.00 97.69 121 ASN A O 1
ATOM 932 N N . PRO A 1 122 ? 11.429 3.097 1.468 1.00 97.50 122 PRO A N 1
ATOM 933 C CA . PRO A 1 122 ? 11.461 3.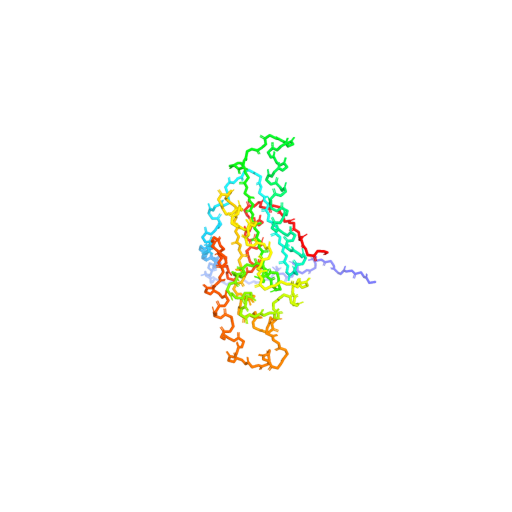895 2.694 1.00 97.50 122 PRO A CA 1
ATOM 934 C C . PRO A 1 122 ? 10.325 3.550 3.671 1.00 97.50 122 PRO A C 1
ATOM 936 O O . PRO A 1 122 ? 10.387 3.921 4.840 1.00 97.50 122 PRO A O 1
ATOM 939 N N . ASN A 1 123 ? 9.290 2.8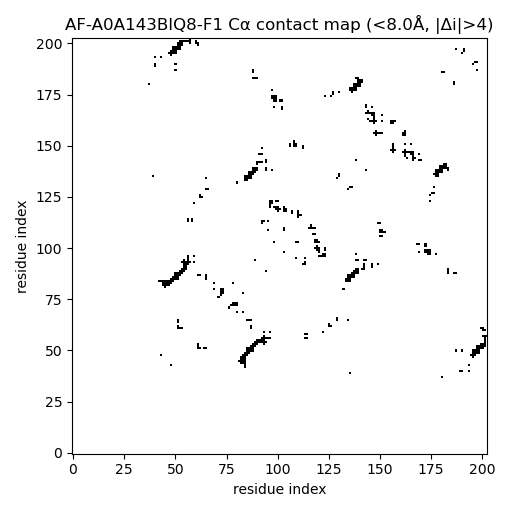35 3.218 1.00 97.62 123 ASN A N 1
ATOM 940 C CA . ASN A 1 123 ? 8.131 2.466 4.025 1.00 97.62 123 ASN A CA 1
ATOM 941 C C . ASN A 1 123 ? 8.200 1.040 4.600 1.00 97.62 123 ASN A C 1
ATOM 943 O O . ASN A 1 123 ? 7.279 0.658 5.322 1.00 97.62 123 ASN A O 1
ATOM 947 N N . THR A 1 124 ? 9.271 0.269 4.355 1.00 98.25 124 THR A N 1
ATOM 948 C CA . THR A 1 124 ? 9.427 -1.108 4.871 1.00 98.25 124 THR A CA 1
ATOM 949 C C . THR A 1 124 ? 9.223 -1.176 6.388 1.00 98.25 124 THR A C 1
ATOM 951 O O . THR A 1 124 ? 8.385 -1.938 6.871 1.00 98.25 124 THR A O 1
ATOM 954 N N . SER A 1 125 ? 9.920 -0.326 7.150 1.00 98.44 125 SER A N 1
ATOM 955 C CA . SER A 1 125 ? 9.812 -0.303 8.616 1.00 98.44 125 SER A CA 1
ATOM 956 C C . SER A 1 125 ? 8.434 0.146 9.105 1.00 98.44 125 SER A C 1
ATOM 958 O O . SER A 1 125 ? 7.940 -0.359 10.110 1.00 98.44 125 SER A O 1
ATOM 960 N N . LEU A 1 126 ? 7.794 1.080 8.395 1.00 98.62 126 LEU A N 1
ATOM 961 C CA . LEU A 1 126 ? 6.457 1.558 8.745 1.00 98.62 126 LEU A CA 1
ATOM 962 C C . LEU A 1 126 ? 5.412 0.457 8.542 1.00 98.62 126 LEU A C 1
ATOM 964 O O . LEU A 1 126 ? 4.611 0.206 9.435 1.00 98.62 126 LEU A O 1
ATOM 968 N N . VAL A 1 127 ? 5.449 -0.238 7.403 1.00 98.69 127 VAL A N 1
ATOM 969 C CA . VAL A 1 127 ? 4.570 -1.384 7.131 1.00 98.69 127 VAL A CA 1
ATOM 970 C C . VAL A 1 127 ? 4.762 -2.473 8.187 1.00 98.69 127 VAL A C 1
ATOM 972 O O . VAL A 1 127 ? 3.780 -2.913 8.783 1.00 98.69 127 VAL A O 1
ATOM 975 N N . ALA A 1 128 ? 6.012 -2.828 8.500 1.00 98.62 128 ALA A N 1
ATOM 976 C CA . ALA A 1 128 ? 6.324 -3.808 9.539 1.00 98.62 128 ALA A CA 1
ATOM 977 C C . ALA A 1 128 ? 5.792 -3.408 10.928 1.00 98.62 128 ALA A C 1
ATOM 979 O O . ALA A 1 128 ? 5.413 -4.278 11.706 1.00 98.62 128 ALA A O 1
ATOM 980 N N . ALA A 1 129 ? 5.720 -2.108 11.235 1.00 98.69 129 ALA A N 1
ATOM 981 C CA . ALA A 1 129 ? 5.142 -1.602 12.480 1.00 98.69 129 ALA A CA 1
ATOM 982 C C . ALA A 1 129 ? 3.600 -1.558 12.473 1.00 98.69 129 ALA A C 1
ATOM 984 O O . ALA A 1 129 ? 2.985 -1.653 13.533 1.00 98.69 129 ALA A O 1
ATOM 985 N N . LEU A 1 130 ? 2.959 -1.407 11.308 1.00 98.75 130 LEU A N 1
ATOM 986 C CA . LEU A 1 130 ? 1.497 -1.323 11.178 1.00 98.75 130 LEU A CA 1
ATOM 987 C C . LEU A 1 130 ? 0.813 -2.695 11.212 1.00 98.75 130 LEU A C 1
ATOM 989 O O . LEU A 1 130 ? -0.256 -2.829 11.805 1.00 98.75 130 LEU A O 1
ATOM 993 N N . VAL A 1 131 ? 1.431 -3.716 10.613 1.00 98.44 131 VAL A N 1
ATOM 994 C CA . VAL A 1 131 ? 0.894 -5.088 10.574 1.00 98.44 131 VAL A CA 1
ATOM 995 C C . VAL A 1 131 ? 0.554 -5.643 11.969 1.00 98.44 131 VAL A C 1
ATOM 997 O O . VAL A 1 131 ? -0.591 -6.053 12.167 1.00 98.44 131 VAL A O 1
ATOM 1000 N N . PRO A 1 132 ? 1.456 -5.630 12.975 1.00 98.38 132 PRO A N 1
ATOM 1001 C CA . PRO A 1 132 ? 1.140 -6.153 14.308 1.00 98.38 132 PRO A CA 1
ATOM 1002 C C . PRO A 1 132 ? 0.092 -5.320 15.063 1.00 98.38 132 PRO A C 1
ATOM 1004 O O . PRO A 1 132 ? -0.527 -5.832 15.991 1.00 98.38 132 PRO A O 1
ATOM 1007 N N . ARG A 1 133 ? -0.154 -4.070 14.649 1.00 97.88 133 ARG A N 1
ATOM 1008 C CA . ARG A 1 133 ? -1.219 -3.201 15.186 1.00 97.88 133 ARG A CA 1
ATOM 1009 C C . ARG A 1 133 ? -2.594 -3.490 14.565 1.00 97.88 133 ARG A C 1
ATOM 1011 O O . ARG A 1 133 ? -3.558 -2.777 14.822 1.00 97.88 133 ARG A O 1
ATOM 1018 N N . GLY A 1 134 ? -2.696 -4.514 13.714 1.00 97.81 134 GLY A N 1
ATOM 1019 C CA . GLY A 1 134 ? -3.953 -4.938 13.096 1.00 97.81 134 GLY A CA 1
ATOM 1020 C C . GLY A 1 134 ? -4.387 -4.102 11.890 1.00 97.81 134 GLY A C 1
ATOM 1021 O O . GLY A 1 134 ? -5.542 -4.199 11.473 1.00 97.81 134 GLY A O 1
ATOM 1022 N N . VAL A 1 135 ? -3.493 -3.289 11.315 1.00 98.75 135 VAL A N 1
ATOM 1023 C CA . VAL A 1 135 ? -3.792 -2.548 10.083 1.00 98.75 135 VAL A CA 1
ATOM 1024 C C . VAL A 1 135 ? -3.902 -3.515 8.908 1.00 98.75 135 VAL A C 1
ATOM 1026 O O . VAL A 1 135 ? -3.010 -4.323 8.659 1.00 98.75 135 VAL A O 1
ATOM 1029 N N . ILE A 1 136 ? -4.994 -3.400 8.157 1.00 98.81 136 ILE A N 1
ATOM 1030 C CA . ILE A 1 136 ? -5.277 -4.227 6.983 1.00 98.81 136 ILE A CA 1
ATOM 1031 C C . ILE A 1 136 ? -4.658 -3.551 5.755 1.00 98.81 136 ILE A C 1
ATOM 1033 O O . ILE A 1 136 ? -5.164 -2.527 5.296 1.00 98.81 136 ILE A O 1
ATOM 1037 N N . LEU A 1 137 ? -3.563 -4.101 5.228 1.00 98.88 137 LEU A N 1
ATOM 1038 C CA . LEU A 1 137 ? -2.820 -3.541 4.093 1.00 98.88 137 LEU A CA 1
ATOM 1039 C C . LEU A 1 137 ? -3.170 -4.279 2.797 1.00 98.88 137 LEU A C 1
ATOM 1041 O O . LEU A 1 137 ? -2.917 -5.476 2.683 1.00 98.88 137 LEU A O 1
ATOM 1045 N N . LEU A 1 138 ? -3.733 -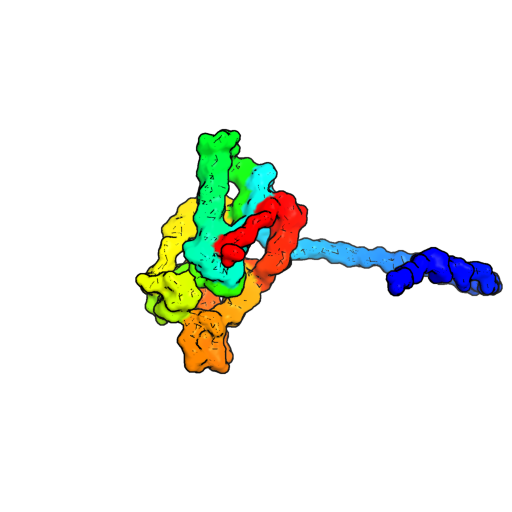3.569 1.816 1.00 98.88 138 LEU A N 1
ATOM 1046 C CA . LEU A 1 138 ? -4.309 -4.169 0.611 1.00 98.88 138 LEU A CA 1
ATOM 1047 C C . LEU A 1 138 ? -3.657 -3.637 -0.673 1.00 98.88 138 LEU A C 1
ATOM 1049 O O . LEU A 1 138 ? -3.639 -2.429 -0.929 1.00 98.88 138 LEU A O 1
ATOM 1053 N N . ALA A 1 139 ? -3.191 -4.557 -1.518 1.00 98.75 139 ALA A N 1
ATOM 1054 C CA . ALA A 1 139 ? -2.670 -4.293 -2.856 1.00 98.75 139 ALA A CA 1
ATOM 1055 C C . ALA A 1 139 ? -3.689 -4.681 -3.937 1.00 98.75 139 ALA A C 1
ATOM 1057 O O . ALA A 1 139 ? -4.273 -5.761 -3.925 1.00 98.75 139 ALA A O 1
ATOM 1058 N N . CYS A 1 140 ? -3.882 -3.816 -4.929 1.00 98.75 140 CYS A N 1
ATOM 1059 C CA . CYS A 1 140 ? -4.809 -4.070 -6.031 1.00 98.75 140 CYS A CA 1
ATOM 1060 C C . CYS A 1 140 ? -4.227 -5.013 -7.101 1.00 98.75 140 CYS A C 1
ATOM 1062 O O . CYS A 1 140 ? -3.280 -4.633 -7.795 1.00 98.75 140 CYS A O 1
ATOM 1064 N N . ALA A 1 141 ? -4.856 -6.167 -7.349 1.00 98.56 141 ALA A N 1
ATOM 1065 C CA . ALA A 1 141 ? -4.427 -7.129 -8.374 1.00 98.56 141 ALA A CA 1
ATOM 1066 C C . ALA A 1 141 ? -4.395 -6.528 -9.791 1.00 98.56 141 ALA A C 1
ATOM 1068 O O . ALA A 1 141 ? -3.440 -6.738 -10.537 1.00 98.56 141 ALA A O 1
ATOM 1069 N N . ASN A 1 142 ? -5.392 -5.712 -10.163 1.00 98.50 142 ASN A N 1
ATOM 1070 C CA . ASN A 1 142 ? -5.381 -4.987 -11.444 1.00 98.50 142 ASN A CA 1
ATOM 1071 C C . ASN A 1 142 ? -4.154 -4.072 -11.568 1.00 98.50 142 ASN A C 1
ATOM 1073 O O . ASN A 1 142 ? -3.605 -3.885 -12.653 1.00 98.50 142 ASN A O 1
ATOM 1077 N N . SER A 1 143 ? -3.721 -3.486 -10.449 1.00 98.62 143 SER A N 1
ATOM 1078 C CA . SER A 1 143 ? -2.566 -2.595 -10.436 1.00 98.62 143 SER A CA 1
ATOM 1079 C C . SER A 1 143 ? -1.253 -3.360 -10.485 1.00 98.62 143 SER A C 1
ATOM 1081 O O . SER A 1 143 ? -0.357 -2.887 -11.179 1.00 98.62 143 SER A O 1
ATOM 1083 N N . LEU A 1 144 ? -1.171 -4.521 -9.830 1.00 98.75 144 LEU A N 1
ATOM 1084 C CA . LEU A 1 144 ? -0.033 -5.437 -9.917 1.00 98.75 144 LEU A CA 1
ATOM 1085 C C . LEU A 1 144 ? 0.160 -5.943 -11.347 1.00 98.75 144 LEU A C 1
ATOM 1087 O O . LEU A 1 144 ? 1.258 -5.831 -11.878 1.00 98.75 144 LEU A O 1
ATOM 1091 N N . ARG A 1 145 ? -0.905 -6.368 -12.037 1.00 98.50 145 ARG A N 1
ATOM 1092 C CA . ARG A 1 145 ? -0.811 -6.779 -13.452 1.00 98.50 145 ARG A CA 1
ATOM 1093 C C . ARG A 1 145 ? -0.316 -5.661 -14.371 1.00 98.50 145 ARG A C 1
ATOM 1095 O O . ARG A 1 145 ? 0.449 -5.909 -15.291 1.00 98.50 145 ARG A O 1
ATOM 1102 N N . ALA A 1 146 ? -0.716 -4.421 -14.099 1.00 97.94 146 ALA A N 1
ATOM 1103 C CA . ALA A 1 146 ? -0.278 -3.244 -14.847 1.00 97.94 146 ALA A CA 1
ATOM 1104 C C . ALA A 1 146 ? 1.019 -2.609 -14.303 1.00 97.94 146 ALA A C 1
ATOM 1106 O O . ALA A 1 146 ? 1.352 -1.487 -14.672 1.00 97.94 146 ALA A O 1
ATOM 1107 N N . SER A 1 147 ? 1.724 -3.254 -13.372 1.00 98.31 147 SER A N 1
ATOM 1108 C CA . SER A 1 147 ? 2.854 -2.634 -12.671 1.00 98.31 147 SER A CA 1
ATOM 1109 C C . SER A 1 147 ? 4.089 -2.492 -13.566 1.00 98.31 147 SER A C 1
ATOM 1111 O O . SER A 1 147 ? 4.730 -1.442 -13.545 1.00 98.31 147 SER A O 1
ATOM 1113 N N . GLY A 1 148 ? 4.357 -3.467 -14.441 1.00 97.94 148 GLY A N 1
ATOM 1114 C CA . GLY A 1 148 ? 5.483 -3.411 -15.375 1.00 97.94 148 GLY A CA 1
ATOM 1115 C C . GLY A 1 148 ? 5.452 -2.172 -16.273 1.00 97.94 148 GLY A C 1
ATOM 1116 O O . GLY A 1 148 ? 6.458 -1.482 -16.408 1.00 97.94 148 GLY A O 1
ATOM 1117 N N . SER A 1 149 ? 4.281 -1.801 -16.803 1.00 96.88 149 SER A N 1
ATOM 1118 C CA . SER A 1 149 ? 4.138 -0.600 -17.641 1.00 96.88 149 SER A CA 1
ATOM 1119 C C . SER A 1 149 ? 4.279 0.718 -16.867 1.00 96.88 149 SER A C 1
ATOM 1121 O O . SER A 1 149 ? 4.414 1.779 -17.477 1.00 96.88 149 SER A O 1
ATOM 1123 N N . ARG A 1 150 ? 4.269 0.679 -15.528 1.00 95.94 150 ARG A N 1
ATOM 1124 C CA . ARG A 1 150 ? 4.461 1.852 -14.661 1.00 95.94 150 ARG A CA 1
ATOM 1125 C C . ARG A 1 150 ? 5.898 1.991 -14.185 1.00 95.94 150 ARG A C 1
ATOM 1127 O O . ARG A 1 150 ? 6.397 3.110 -14.165 1.00 95.94 150 ARG A O 1
ATOM 1134 N N . PHE A 1 151 ? 6.523 0.882 -13.795 1.00 97.88 151 PHE A N 1
ATOM 1135 C CA . PHE A 1 151 ? 7.781 0.893 -13.049 1.00 97.88 151 PHE A CA 1
ATOM 1136 C C . PHE A 1 151 ? 9.005 0.511 -13.867 1.00 97.88 151 PHE A C 1
ATOM 1138 O O . PHE A 1 151 ? 10.096 0.92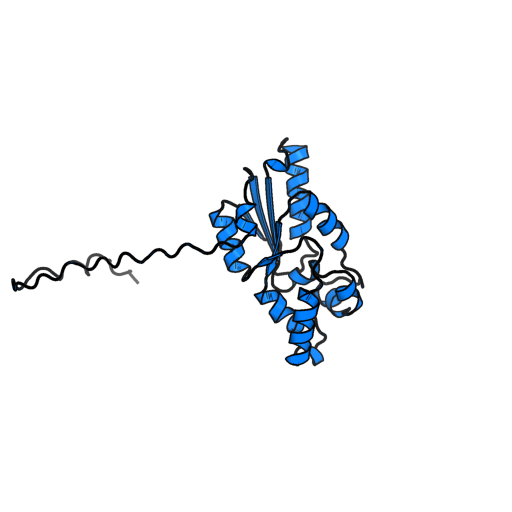5 -13.495 1.00 97.88 151 PHE A O 1
ATOM 1145 N N . LEU A 1 152 ? 8.871 -0.229 -14.971 1.00 98.00 152 LEU A N 1
ATOM 1146 C CA . LEU A 1 152 ? 10.018 -0.523 -15.837 1.00 98.00 152 LEU A CA 1
ATOM 1147 C C . LEU A 1 152 ? 10.511 0.747 -16.552 1.00 98.00 152 LEU A C 1
ATOM 1149 O O . LEU A 1 152 ? 9.744 1.703 -16.691 1.00 98.00 152 LEU A O 1
ATOM 1153 N N . PRO A 1 153 ? 11.765 0.798 -17.029 1.00 95.25 153 PRO A N 1
ATOM 1154 C CA . PRO A 1 153 ? 12.233 1.882 -17.891 1.00 95.25 153 PRO A CA 1
ATOM 1155 C C . PRO A 1 153 ? 11.503 1.878 -19.245 1.00 95.25 153 PRO A C 1
ATOM 1157 O O . PRO A 1 153 ? 11.009 0.845 -19.697 1.00 95.25 153 PRO A O 1
ATOM 1160 N N . ALA A 1 154 ? 11.450 3.037 -19.913 1.00 91.75 154 ALA A N 1
ATOM 1161 C CA . ALA A 1 154 ? 10.674 3.259 -21.141 1.00 91.75 154 ALA A CA 1
ATOM 1162 C C . ALA A 1 154 ? 10.758 2.145 -22.213 1.00 91.75 154 ALA A C 1
ATOM 1164 O O . ALA A 1 154 ? 9.690 1.700 -22.635 1.00 91.75 154 ALA A O 1
ATOM 1165 N N . PRO A 1 155 ? 11.942 1.639 -22.626 1.00 90.81 155 PRO A N 1
ATOM 1166 C CA . PRO A 1 155 ? 12.011 0.601 -23.662 1.00 90.81 155 PRO A CA 1
ATOM 1167 C C . PRO A 1 155 ? 11.365 -0.730 -23.243 1.00 90.81 155 PRO A C 1
ATOM 1169 O O . PRO A 1 155 ? 10.866 -1.462 -24.089 1.00 90.81 155 PRO A O 1
ATOM 1172 N N . ALA A 1 156 ? 11.330 -1.033 -21.943 1.00 95.00 156 ALA A N 1
ATOM 1173 C CA . ALA A 1 156 ? 10.767 -2.271 -21.409 1.00 95.00 156 ALA A CA 1
ATOM 1174 C C . ALA A 1 156 ? 9.254 -2.178 -21.128 1.00 95.00 156 ALA A C 1
ATOM 1176 O O . ALA A 1 156 ? 8.594 -3.200 -20.961 1.00 95.00 156 ALA A O 1
ATOM 1177 N N . ARG A 1 157 ? 8.667 -0.970 -21.102 1.00 93.75 157 ARG A N 1
ATOM 1178 C CA . ARG A 1 157 ? 7.228 -0.772 -20.820 1.00 93.75 157 ARG A CA 1
ATOM 1179 C C . ARG A 1 157 ? 6.306 -1.244 -21.942 1.00 93.75 157 ARG A C 1
ATOM 1181 O O . ARG A 1 157 ? 5.146 -1.540 -21.671 1.00 93.75 157 ARG A O 1
ATOM 1188 N N . SER A 1 158 ? 6.790 -1.268 -23.182 1.00 92.69 158 SER A N 1
ATOM 1189 C CA . SER A 1 158 ? 6.037 -1.742 -24.351 1.00 92.69 158 SER A CA 1
ATOM 1190 C C . SER A 1 158 ? 6.195 -3.241 -24.606 1.00 92.69 158 SER A C 1
ATOM 1192 O O . SER A 1 158 ? 5.491 -3.790 -25.449 1.00 92.69 158 SER A O 1
ATOM 1194 N N . ASP A 1 159 ? 7.104 -3.909 -23.896 1.00 97.44 159 ASP A N 1
ATOM 1195 C CA . ASP A 1 159 ? 7.313 -5.346 -24.014 1.00 97.44 159 ASP A CA 1
ATOM 1196 C C . ASP A 1 159 ? 6.368 -6.097 -23.061 1.00 97.44 159 ASP A C 1
ATOM 1198 O O . ASP A 1 159 ? 6.482 -6.039 -21.832 1.00 97.44 159 ASP A O 1
ATOM 1202 N N . SER A 1 160 ? 5.406 -6.818 -23.638 1.00 96.69 160 SER A N 1
ATOM 1203 C CA . SER A 1 160 ? 4.414 -7.583 -22.875 1.00 96.69 160 SER A CA 1
ATOM 1204 C C . SER A 1 160 ? 5.024 -8.695 -22.007 1.00 96.69 160 SER A C 1
ATOM 1206 O O . SER A 1 160 ? 4.528 -8.949 -20.912 1.00 96.69 160 SER A O 1
ATOM 1208 N N . ALA A 1 161 ? 6.119 -9.324 -22.445 1.00 98.00 161 ALA A N 1
ATOM 1209 C CA . ALA A 1 161 ? 6.775 -10.389 -21.696 1.00 98.00 161 ALA A CA 1
ATOM 1210 C C . ALA A 1 161 ? 7.532 -9.816 -20.492 1.00 98.00 161 ALA A C 1
ATOM 1212 O O . ALA A 1 161 ? 7.395 -10.320 -19.378 1.00 98.00 161 ALA A O 1
ATOM 1213 N N . GLN A 1 162 ? 8.266 -8.716 -20.686 1.00 98.00 162 GLN A N 1
ATOM 1214 C CA . GLN A 1 162 ? 8.978 -8.044 -19.593 1.00 98.00 162 GLN A CA 1
ATOM 1215 C C . GLN A 1 162 ? 8.015 -7.451 -18.561 1.00 98.00 162 GLN A C 1
ATOM 1217 O O . GLN A 1 162 ? 8.226 -7.590 -17.356 1.00 98.00 162 GLN A O 1
ATOM 1222 N N . THR A 1 163 ? 6.930 -6.820 -19.015 1.00 98.31 163 THR A N 1
ATOM 1223 C CA . THR A 1 163 ? 5.921 -6.253 -18.109 1.00 98.31 163 THR A CA 1
ATOM 1224 C C . THR A 1 163 ? 5.189 -7.328 -17.305 1.00 98.31 163 THR A C 1
ATOM 1226 O O . THR A 1 163 ? 4.957 -7.124 -16.112 1.00 98.31 163 THR A O 1
ATOM 1229 N N . ALA A 1 164 ? 4.880 -8.478 -17.914 1.00 98.12 164 ALA A N 1
ATOM 1230 C CA . ALA A 1 164 ? 4.299 -9.624 -17.219 1.00 98.12 164 ALA A CA 1
ATOM 1231 C C . ALA A 1 164 ? 5.276 -10.251 -16.211 1.00 98.12 164 ALA A C 1
ATOM 1233 O O . ALA A 1 164 ? 4.878 -10.541 -15.083 1.00 98.12 164 ALA A O 1
ATOM 1234 N N . ALA A 1 165 ? 6.552 -10.402 -16.582 1.00 98.44 165 ALA A N 1
ATOM 1235 C CA . ALA A 1 165 ? 7.590 -10.916 -15.691 1.00 98.44 165 ALA A CA 1
ATOM 1236 C C . ALA A 1 165 ? 7.781 -10.015 -14.462 1.00 98.44 165 ALA A C 1
ATOM 1238 O O . ALA A 1 165 ? 7.776 -10.507 -13.336 1.00 98.44 165 ALA A O 1
ATOM 1239 N N . PHE A 1 166 ? 7.849 -8.692 -14.664 1.00 98.62 166 PHE A N 1
ATOM 1240 C CA . PHE A 1 166 ? 7.884 -7.728 -13.563 1.00 98.62 166 PHE A CA 1
ATOM 1241 C C . PHE A 1 166 ? 6.653 -7.868 -12.660 1.00 98.62 166 PHE A C 1
ATOM 1243 O O . PHE A 1 166 ? 6.782 -7.878 -11.441 1.00 98.62 166 PHE A O 1
ATOM 1250 N N . ALA A 1 167 ? 5.452 -7.973 -13.239 1.00 98.62 167 ALA A N 1
ATOM 1251 C CA . ALA A 1 167 ? 4.217 -8.070 -12.467 1.00 98.62 167 ALA A CA 1
ATOM 1252 C C . ALA A 1 167 ? 4.158 -9.334 -11.595 1.00 98.62 167 ALA A C 1
ATOM 1254 O O . ALA A 1 167 ? 3.715 -9.250 -10.447 1.00 98.62 167 ALA A O 1
ATOM 1255 N N . ALA A 1 168 ? 4.602 -10.479 -12.122 1.00 98.56 168 ALA A N 1
ATOM 1256 C CA . ALA A 1 168 ? 4.699 -11.726 -11.368 1.00 98.56 168 ALA A CA 1
ATOM 1257 C C . ALA A 1 168 ? 5.695 -11.582 -10.210 1.00 98.56 168 ALA A C 1
ATOM 1259 O O . ALA A 1 168 ? 5.322 -11.749 -9.052 1.00 98.56 168 ALA A O 1
ATOM 1260 N N . GLU A 1 169 ? 6.919 -11.138 -10.505 1.00 98.62 169 GLU A N 1
ATOM 1261 C CA . GLU A 1 169 ? 7.961 -10.972 -9.492 1.00 98.62 169 GLU A CA 1
ATOM 1262 C C . GLU A 1 169 ? 7.568 -9.968 -8.402 1.00 98.62 169 GLU A C 1
ATOM 1264 O O . GLU A 1 169 ? 7.762 -10.239 -7.219 1.00 98.62 169 GLU A O 1
ATOM 1269 N N . ALA A 1 170 ? 6.973 -8.832 -8.771 1.00 98.38 170 ALA A N 1
ATOM 1270 C CA . ALA A 1 170 ? 6.506 -7.829 -7.819 1.00 98.38 170 ALA A CA 1
ATOM 1271 C C . ALA A 1 170 ? 5.362 -8.346 -6.930 1.00 98.38 170 ALA A C 1
ATOM 1273 O O . ALA A 1 170 ? 5.255 -7.938 -5.775 1.00 98.38 170 ALA A O 1
ATOM 1274 N N . THR A 1 171 ? 4.519 -9.244 -7.452 1.00 98.56 171 THR A N 1
ATOM 1275 C CA . THR A 1 171 ? 3.448 -9.895 -6.678 1.00 98.56 171 THR A CA 1
ATOM 1276 C C . THR A 1 171 ? 4.021 -10.886 -5.667 1.00 98.56 171 THR A C 1
ATOM 1278 O O . THR A 1 171 ? 3.585 -10.893 -4.518 1.00 98.56 171 THR A O 1
ATOM 1281 N N . ASP A 1 172 ? 5.039 -11.655 -6.056 1.00 98.50 172 ASP A N 1
ATOM 1282 C CA . ASP A 1 172 ? 5.713 -12.622 -5.177 1.00 98.50 172 ASP A CA 1
ATOM 1283 C C . ASP A 1 172 ? 6.584 -11.948 -4.101 1.00 98.50 172 ASP A C 1
ATOM 1285 O O . ASP A 1 172 ? 6.973 -12.574 -3.116 1.00 98.50 172 ASP A O 1
ATOM 1289 N N . ASN A 1 173 ? 6.883 -10.658 -4.270 1.00 98.56 173 ASN A N 1
ATOM 1290 C CA . ASN A 1 173 ? 7.797 -9.891 -3.425 1.00 98.56 173 ASN A CA 1
ATOM 1291 C C . ASN A 1 173 ? 7.133 -8.667 -2.776 1.00 98.56 173 ASN A C 1
ATOM 1293 O O . ASN A 1 173 ? 7.736 -7.595 -2.634 1.00 98.56 173 ASN A O 1
ATOM 1297 N N . LEU A 1 174 ? 5.883 -8.826 -2.352 1.00 98.81 174 LEU A N 1
ATOM 1298 C CA . LEU A 1 174 ? 5.224 -7.855 -1.485 1.00 98.81 174 LEU A CA 1
ATOM 1299 C C . LEU A 1 174 ? 5.818 -7.881 -0.068 1.00 98.81 174 LEU A C 1
ATOM 1301 O O . LEU A 1 174 ? 6.388 -8.874 0.386 1.00 98.81 174 LEU A O 1
ATOM 1305 N N . LEU A 1 175 ? 5.684 -6.765 0.644 1.00 98.81 175 LEU A N 1
ATOM 1306 C CA . LEU A 1 175 ? 6.034 -6.675 2.056 1.00 98.81 175 LEU A CA 1
ATOM 1307 C C . LEU A 1 175 ? 5.175 -7.654 2.884 1.00 98.81 175 LEU A C 1
ATOM 1309 O O . LEU A 1 175 ? 3.982 -7.810 2.601 1.00 98.81 175 LEU A O 1
ATOM 1313 N N . PRO A 1 176 ? 5.736 -8.289 3.932 1.00 98.62 176 PRO A N 1
ATOM 1314 C CA . PRO A 1 176 ? 4.978 -9.190 4.795 1.00 98.62 176 PRO A CA 1
ATOM 1315 C C . PRO A 1 176 ? 3.722 -8.526 5.376 1.00 98.62 176 PRO A C 1
ATOM 1317 O O . PRO A 1 176 ? 3.773 -7.388 5.839 1.00 98.62 176 PRO A O 1
ATOM 1320 N N . GLY A 1 177 ? 2.599 -9.250 5.369 1.00 98.00 177 GLY A N 1
ATOM 1321 C CA . GLY A 1 177 ? 1.304 -8.766 5.866 1.00 98.00 177 GLY A CA 1
ATOM 1322 C C . GLY A 1 177 ? 0.470 -7.972 4.854 1.00 98.00 177 GLY A C 1
ATOM 1323 O O . GLY A 1 177 ? -0.655 -7.595 5.173 1.00 98.00 177 GLY A O 1
ATOM 1324 N N . VAL A 1 178 ? 0.980 -7.736 3.641 1.00 98.69 178 VAL A N 1
ATOM 1325 C CA . VAL A 1 178 ? 0.190 -7.185 2.532 1.00 98.69 178 VAL A CA 1
ATOM 1326 C C . VAL A 1 178 ? -0.642 -8.290 1.884 1.00 98.69 178 VAL A C 1
ATOM 1328 O O . VAL A 1 178 ? -0.122 -9.340 1.516 1.00 98.69 178 VAL A O 1
ATOM 1331 N N . GLU A 1 179 ? -1.932 -8.029 1.690 1.00 98.06 179 GLU A N 1
ATOM 1332 C CA . GLU A 1 179 ? -2.863 -8.938 1.021 1.00 98.06 179 GLU A CA 1
ATOM 1333 C C . GLU A 1 179 ? -3.282 -8.393 -0.345 1.00 98.06 179 GLU A C 1
ATOM 1335 O O . GLU A 1 179 ? -3.506 -7.194 -0.523 1.00 98.06 179 GLU A O 1
ATOM 1340 N N . VAL A 1 180 ? -3.409 -9.277 -1.334 1.00 98.50 180 VAL A N 1
ATOM 1341 C CA . VAL A 1 180 ? -3.855 -8.902 -2.679 1.00 98.50 180 VAL A CA 1
ATOM 1342 C C . VAL A 1 180 ? -5.372 -9.016 -2.772 1.00 98.50 180 VAL A C 1
ATOM 1344 O O . VAL A 1 180 ? -5.941 -10.069 -2.500 1.00 98.50 180 VAL A O 1
ATOM 1347 N N . VAL A 1 181 ? -6.023 -7.940 -3.213 1.00 98.12 181 VAL A N 1
ATOM 1348 C CA . VAL A 1 181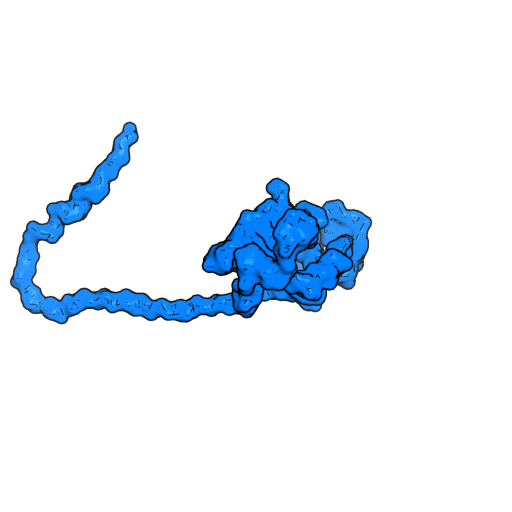 ? -7.469 -7.886 -3.476 1.00 98.12 181 VAL A CA 1
ATOM 1349 C C . VAL A 1 181 ? -7.753 -7.792 -4.976 1.00 98.12 181 VAL A C 1
ATOM 1351 O O . VAL A 1 181 ? -6.963 -7.176 -5.705 1.00 98.12 181 VAL A O 1
ATOM 1354 N N . PRO A 1 182 ? -8.879 -8.338 -5.478 1.00 96.88 182 PRO A N 1
ATOM 1355 C CA . PRO A 1 182 ? -9.150 -8.387 -6.916 1.00 96.88 182 PRO A CA 1
ATOM 1356 C C . PRO A 1 182 ? -9.156 -7.007 -7.594 1.00 96.88 182 PRO A C 1
ATOM 1358 O O . PRO A 1 182 ? -8.586 -6.827 -8.673 1.00 96.88 182 PRO A O 1
ATOM 1361 N N . SER A 1 183 ? -9.781 -6.011 -6.960 1.00 96.56 183 SER A N 1
ATOM 1362 C CA . SER A 1 183 ? -9.909 -4.658 -7.503 1.00 96.56 183 SER A CA 1
ATOM 1363 C C . SER A 1 183 ? -10.110 -3.631 -6.397 1.00 96.56 183 SER A C 1
ATOM 1365 O O . SER A 1 183 ? -11.084 -3.711 -5.654 1.00 96.56 183 SER A O 1
ATOM 1367 N N . MET A 1 184 ? -9.252 -2.606 -6.347 1.00 98.25 184 MET A N 1
ATOM 1368 C CA . MET A 1 184 ? -9.333 -1.578 -5.304 1.00 98.25 184 MET A CA 1
ATOM 1369 C C . MET A 1 184 ? -10.673 -0.847 -5.293 1.00 98.25 184 MET A C 1
ATOM 1371 O O . MET A 1 184 ? -11.202 -0.577 -4.228 1.00 98.25 184 MET A O 1
ATOM 1375 N N . VAL A 1 185 ? -11.268 -0.564 -6.454 1.00 97.38 185 VAL A N 1
ATOM 1376 C CA . VAL A 1 185 ? -12.561 0.140 -6.487 1.00 97.38 185 VAL A CA 1
ATOM 1377 C C . VAL A 1 185 ? -13.687 -0.683 -5.847 1.00 97.38 185 VAL A C 1
ATOM 1379 O O . VAL A 1 185 ? -14.553 -0.108 -5.198 1.00 97.38 185 VAL A O 1
ATOM 1382 N N . VAL A 1 186 ? -13.630 -2.017 -5.947 1.00 96.50 186 VAL A N 1
ATOM 1383 C CA . VAL A 1 186 ? -14.572 -2.923 -5.265 1.00 96.50 186 VAL A CA 1
ATOM 1384 C C . VAL A 1 186 ? -14.235 -3.016 -3.778 1.00 96.50 186 VAL A C 1
ATOM 1386 O O . VAL A 1 186 ? -15.124 -2.927 -2.941 1.00 96.50 186 VAL A O 1
ATOM 1389 N N . THR A 1 187 ? -12.953 -3.109 -3.429 1.00 97.56 187 THR A N 1
ATOM 1390 C CA . THR A 1 187 ? -12.485 -3.098 -2.035 1.00 97.56 187 THR A CA 1
ATOM 1391 C C . THR A 1 187 ? -12.925 -1.837 -1.286 1.00 97.56 187 THR A C 1
ATOM 1393 O O . THR A 1 187 ? -13.369 -1.921 -0.145 1.00 97.56 187 THR A O 1
ATOM 1396 N N . LEU A 1 188 ? -12.856 -0.663 -1.921 1.00 98.25 188 LEU A N 1
ATOM 1397 C CA . LEU A 1 188 ? -13.331 0.594 -1.336 1.00 98.25 188 LEU A CA 1
ATOM 1398 C C . LEU A 1 188 ? -14.849 0.607 -1.149 1.00 98.25 188 LEU A C 1
ATOM 1400 O O . LEU A 1 188 ? -15.329 1.169 -0.166 1.00 98.25 188 LEU A O 1
ATOM 1404 N N . GLN A 1 189 ? -15.604 -0.003 -2.065 1.00 96.94 189 GLN A N 1
ATOM 1405 C CA . GLN A 1 189 ? -17.042 -0.193 -1.890 1.00 96.94 189 GLN A CA 1
ATOM 1406 C C . GLN A 1 189 ? -17.314 -1.093 -0.677 1.00 96.94 189 GLN A C 1
ATOM 1408 O O . GLN A 1 189 ? -17.967 -0.652 0.260 1.00 96.94 189 GLN A O 1
ATOM 1413 N N . GLN A 1 190 ? -16.717 -2.289 -0.627 1.00 96.50 190 GLN A N 1
ATOM 1414 C CA . GLN A 1 190 ? -16.865 -3.228 0.492 1.00 96.50 190 GLN A CA 1
ATOM 1415 C C . GLN A 1 190 ? -16.479 -2.598 1.841 1.00 96.50 190 GLN A C 1
ATOM 1417 O O . GLN A 1 190 ? -17.151 -2.812 2.848 1.00 96.50 190 GLN A O 1
ATOM 1422 N N . ALA A 1 191 ? -15.413 -1.790 1.883 1.00 97.88 191 ALA A N 1
ATOM 1423 C CA . ALA A 1 191 ? -15.019 -1.070 3.092 1.00 97.88 191 ALA A CA 1
ATOM 1424 C C . ALA A 1 191 ? -16.131 -0.125 3.569 1.00 97.88 191 ALA A C 1
ATOM 1426 O O . ALA A 1 191 ? -16.467 -0.102 4.755 1.00 97.88 191 ALA A O 1
ATOM 1427 N N . GLN A 1 192 ? -16.714 0.642 2.649 1.00 97.75 192 GLN A N 1
ATOM 1428 C CA . GLN A 1 192 ? -17.801 1.569 2.954 1.00 97.75 192 GLN A CA 1
ATOM 1429 C C . GLN A 1 192 ? -19.093 0.836 3.334 1.00 97.75 192 GLN A C 1
ATOM 1431 O O . GLN A 1 192 ? -19.741 1.244 4.297 1.00 97.75 192 GLN A O 1
ATOM 1436 N N . ASP A 1 193 ? -19.406 -0.288 2.683 1.00 96.31 193 ASP A N 1
ATOM 1437 C CA . ASP A 1 193 ? -20.532 -1.167 3.031 1.00 96.31 193 ASP A CA 1
ATOM 1438 C C . ASP A 1 193 ? -20.388 -1.722 4.465 1.00 96.31 193 ASP A C 1
ATOM 1440 O O . ASP A 1 193 ? -21.376 -1.951 5.164 1.00 96.31 193 ASP A O 1
ATOM 1444 N N . ARG A 1 194 ? -19.149 -1.857 4.966 1.00 96.88 194 ARG A N 1
ATOM 1445 C CA . ARG A 1 194 ? -18.834 -2.191 6.371 1.00 96.88 194 ARG A CA 1
ATOM 1446 C C . ARG A 1 194 ? -18.670 -0.986 7.296 1.00 96.88 194 ARG A C 1
ATOM 1448 O O . ARG A 1 194 ? -18.238 -1.127 8.442 1.00 96.88 194 ARG A O 1
ATOM 1455 N N . GLY A 1 195 ? -19.055 0.199 6.837 1.00 97.75 195 GLY A N 1
ATOM 1456 C CA . GLY A 1 195 ? -19.087 1.422 7.629 1.00 97.75 195 GLY A CA 1
ATOM 1457 C C . GLY A 1 195 ? -17.733 2.111 7.801 1.00 97.75 195 GLY A C 1
ATOM 1458 O O . GLY A 1 195 ? -17.646 3.033 8.618 1.00 97.75 195 GLY A O 1
ATOM 1459 N N . CYS A 1 196 ? -16.691 1.716 7.060 1.00 98.62 196 CYS A N 1
ATOM 1460 C CA . CYS A 1 196 ? -15.432 2.458 7.036 1.00 98.62 196 CYS A CA 1
ATOM 1461 C C . CYS A 1 196 ? -15.651 3.853 6.441 1.00 98.62 196 CYS A C 1
ATOM 1463 O O . CYS A 1 196 ? -16.223 4.004 5.362 1.00 98.62 196 CYS A O 1
ATOM 1465 N N . ARG A 1 197 ? -15.157 4.889 7.122 1.00 98.56 197 ARG A N 1
ATOM 1466 C CA . ARG A 1 197 ? -15.043 6.231 6.541 1.00 98.56 197 ARG A CA 1
ATOM 1467 C C . ARG A 1 197 ? -13.912 6.246 5.520 1.00 98.56 197 ARG A C 1
ATOM 1469 O O . ARG A 1 197 ? -12.841 5.712 5.790 1.00 98.56 197 ARG A O 1
ATOM 1476 N N . TYR A 1 198 ? -14.153 6.848 4.362 1.00 98.56 198 TYR A N 1
ATOM 1477 C CA . TYR A 1 198 ? -13.162 6.945 3.297 1.00 98.56 198 TYR A CA 1
ATOM 1478 C C . TYR A 1 198 ? -12.324 8.216 3.432 1.00 98.56 198 TYR A C 1
ATOM 1480 O O . TYR A 1 198 ? -12.871 9.308 3.578 1.00 98.56 198 TYR A O 1
ATOM 1488 N N . VAL A 1 199 ? -11.003 8.067 3.339 1.00 98.56 199 VAL A N 1
ATOM 1489 C CA . VAL A 1 199 ? -10.051 9.178 3.280 1.00 98.56 199 VAL A CA 1
ATOM 1490 C C . VAL A 1 199 ? -9.098 8.958 2.109 1.00 98.56 199 VAL A C 1
ATOM 1492 O O . VAL A 1 199 ? -8.372 7.962 2.046 1.00 98.56 199 VAL A O 1
ATOM 1495 N N . TYR A 1 200 ? -9.085 9.911 1.180 1.00 98.31 200 TYR A N 1
ATOM 1496 C CA . TYR A 1 200 ? -8.161 9.908 0.055 1.00 98.31 200 TYR A CA 1
ATOM 1497 C C . TYR A 1 200 ? -6.849 10.606 0.425 1.00 98.31 200 TYR A C 1
ATOM 1499 O O . TYR A 1 200 ? -6.853 11.744 0.881 1.00 98.31 200 TYR A O 1
ATOM 1507 N N . ALA A 1 201 ? -5.732 9.924 0.202 1.00 96.44 201 ALA A N 1
ATOM 1508 C CA . ALA A 1 201 ? -4.377 10.359 0.527 1.00 96.44 201 ALA A CA 1
ATOM 1509 C C . ALA A 1 201 ? -3.519 10.549 -0.737 1.00 96.44 201 ALA A C 1
ATOM 1511 O O . ALA A 1 201 ? -2.328 10.234 -0.730 1.00 96.44 201 ALA A O 1
ATOM 1512 N N . GLY A 1 202 ? -4.123 10.993 -1.842 1.00 83.12 202 GLY A N 1
ATOM 1513 C CA . GLY A 1 202 ? -3.426 11.189 -3.118 1.00 83.12 202 GLY A CA 1
ATOM 1514 C C . GLY A 1 202 ? -3.087 12.636 -3.483 1.00 83.12 202 GLY A C 1
ATOM 1515 O O . GLY A 1 202 ? -2.458 12.832 -4.520 1.00 83.12 202 GLY A O 1
ATOM 1516 N N . GLY A 1 203 ? -3.385 13.595 -2.602 1.00 75.06 203 GLY A N 1
ATOM 1517 C CA . GLY A 1 203 ? -3.151 15.024 -2.841 1.00 75.06 203 GLY A CA 1
ATOM 1518 C C . GLY A 1 203 ? -4.305 15.713 -3.549 1.00 75.06 203 GLY A C 1
ATOM 1519 O O . GLY A 1 203 ? -5.149 15.005 -4.146 1.00 75.06 203 GLY A O 1
#